Protein AF-W5JA58-F1 (afdb_monomer_lite)

Organism: Anopheles darlingi (NCBI:txid43151)

Structure (mmCIF, N/CA/C/O backbone):
data_AF-W5JA58-F1
#
_entry.id   AF-W5JA58-F1
#
loop_
_atom_site.group_PDB
_atom_site.id
_atom_site.type_symbol
_atom_site.label_atom_id
_atom_site.label_alt_id
_atom_site.label_comp_id
_atom_site.label_asym_id
_atom_site.label_entity_id
_atom_site.label_seq_id
_atom_site.pdbx_PDB_ins_code
_atom_site.Cartn_x
_atom_site.Cartn_y
_atom_site.Cartn_z
_atom_site.occupancy
_atom_site.B_iso_or_equiv
_atom_site.auth_seq_id
_atom_site.auth_comp_id
_atom_site.auth_asym_id
_atom_site.auth_atom_id
_atom_site.pdbx_PDB_model_num
ATOM 1 N N . MET A 1 1 ? -6.521 -8.389 21.524 1.00 48.28 1 MET A N 1
ATOM 2 C CA . MET A 1 1 ? -5.180 -8.674 20.979 1.00 48.28 1 MET A CA 1
ATOM 3 C C . MET A 1 1 ? -5.210 -8.192 19.548 1.00 48.28 1 MET A C 1
ATOM 5 O O . MET A 1 1 ? -6.167 -8.575 18.878 1.00 48.28 1 MET A O 1
ATOM 9 N N . PRO A 1 2 ? -4.261 -7.344 19.125 1.00 73.44 2 PRO A N 1
ATOM 10 C CA . PRO A 1 2 ? -4.174 -6.941 17.726 1.00 73.44 2 PRO A CA 1
ATOM 11 C C . PRO A 1 2 ? -4.001 -8.189 16.854 1.00 73.44 2 PRO A C 1
ATOM 13 O O . PRO A 1 2 ? -3.477 -9.208 17.315 1.00 73.44 2 PRO A O 1
ATOM 16 N N . TRP A 1 3 ? -4.496 -8.146 15.620 1.00 81.81 3 TRP A N 1
ATOM 17 C CA . TRP A 1 3 ? -4.288 -9.250 14.687 1.00 81.81 3 TRP A CA 1
ATOM 18 C C . TRP A 1 3 ? -2.810 -9.356 14.314 1.00 81.81 3 TRP A C 1
ATOM 20 O O . TRP A 1 3 ? -2.141 -8.352 14.089 1.00 81.81 3 TRP A O 1
ATOM 30 N N . GLU A 1 4 ? -2.315 -10.588 14.225 1.00 84.19 4 GLU A N 1
ATOM 31 C CA . GLU A 1 4 ? -0.951 -10.879 13.800 1.00 84.19 4 GLU A CA 1
ATOM 32 C C . GLU A 1 4 ? -0.975 -11.815 12.592 1.00 84.19 4 GLU A C 1
ATOM 34 O O . GLU A 1 4 ? -1.726 -12.800 12.556 1.00 84.19 4 GLU A O 1
ATOM 39 N N . ARG A 1 5 ? -0.115 -11.528 11.606 1.00 84.62 5 ARG A N 1
ATOM 40 C CA . ARG A 1 5 ? 0.115 -12.417 10.466 1.00 84.62 5 ARG A CA 1
ATOM 41 C C . ARG A 1 5 ? 0.633 -13.763 10.980 1.00 84.62 5 ARG A C 1
ATOM 43 O O . ARG A 1 5 ? 1.651 -13.790 11.671 1.00 84.62 5 ARG A O 1
ATOM 50 N N . PRO A 1 6 ? -0.001 -14.893 10.629 1.00 87.50 6 PRO A N 1
ATOM 51 C CA . PRO A 1 6 ? 0.432 -16.171 11.177 1.00 87.50 6 PRO A CA 1
ATOM 52 C C . PRO A 1 6 ? 1.836 -16.560 10.730 1.00 87.50 6 PRO A C 1
ATOM 54 O O . PRO A 1 6 ? 2.168 -16.495 9.549 1.00 87.50 6 PRO A O 1
ATOM 57 N N . ALA A 1 7 ? 2.6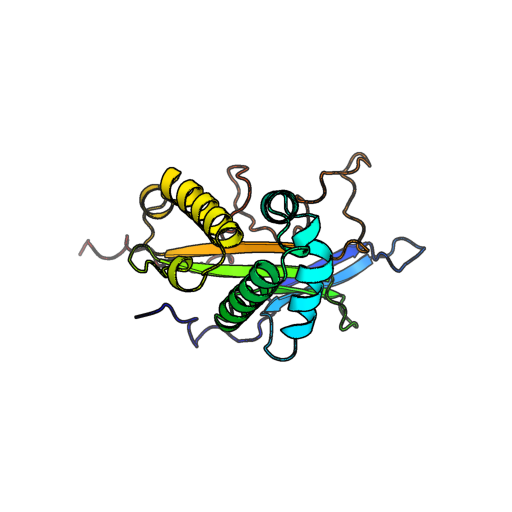41 -17.042 11.678 1.00 88.12 7 ALA A N 1
ATOM 58 C CA . ALA A 1 7 ? 4.023 -17.458 11.433 1.00 88.12 7 ALA A CA 1
ATOM 59 C C . ALA A 1 7 ? 4.155 -18.650 10.465 1.00 88.12 7 ALA A C 1
ATOM 61 O O . ALA A 1 7 ? 5.236 -18.910 9.946 1.00 88.12 7 ALA A O 1
ATOM 62 N N . SER A 1 8 ? 3.064 -19.379 10.210 1.00 88.62 8 SER A N 1
ATOM 63 C CA . SER A 1 8 ? 3.017 -20.451 9.210 1.00 88.62 8 SER A CA 1
ATOM 64 C C . SER A 1 8 ? 3.072 -19.944 7.768 1.00 88.62 8 SER A C 1
ATOM 66 O O . SER A 1 8 ? 3.287 -20.742 6.856 1.00 88.62 8 SER A O 1
ATOM 68 N N . VAL A 1 9 ? 2.871 -18.644 7.545 1.00 86.50 9 VAL A N 1
ATOM 69 C CA . VAL A 1 9 ? 2.954 -18.028 6.222 1.00 86.50 9 VAL A CA 1
ATOM 70 C C . VAL A 1 9 ? 4.383 -17.562 5.986 1.00 86.50 9 VAL A C 1
ATOM 72 O O . VAL A 1 9 ? 4.858 -16.716 6.747 1.00 86.50 9 VAL A O 1
ATOM 75 N N . PRO A 1 10 ? 5.063 -18.041 4.930 1.00 90.12 10 PRO A N 1
ATOM 76 C CA . PRO A 1 10 ? 6.375 -17.525 4.564 1.00 90.12 10 PRO A CA 1
ATOM 77 C C . PRO A 1 10 ? 6.340 -16.005 4.389 1.00 90.12 10 PRO A C 1
ATOM 79 O O . PRO A 1 10 ? 5.340 -15.460 3.922 1.00 90.12 10 PRO A O 1
ATOM 82 N N . TYR A 1 11 ? 7.417 -15.326 4.773 1.00 91.06 11 TYR A N 1
ATOM 83 C CA . TYR A 1 11 ? 7.582 -13.890 4.574 1.00 91.06 11 TYR A CA 1
ATOM 84 C C . TYR A 1 11 ? 9.062 -13.567 4.300 1.00 91.06 11 TYR A C 1
ATOM 86 O O . TYR A 1 11 ? 9.908 -13.943 5.117 1.00 91.06 11 TYR A O 1
ATOM 94 N N . PRO A 1 12 ? 9.385 -12.865 3.198 1.00 93.69 12 PRO A N 1
ATOM 95 C CA . PRO A 1 12 ? 8.469 -12.490 2.119 1.00 93.69 12 PRO A CA 1
ATOM 96 C C . PRO A 1 12 ? 8.025 -13.706 1.292 1.00 93.69 12 PRO A C 1
ATOM 98 O O . PRO A 1 12 ? 8.752 -14.692 1.171 1.00 93.69 12 PRO A O 1
ATOM 101 N N . ASN A 1 13 ? 6.831 -13.629 0.711 1.00 91.06 13 ASN A N 1
ATOM 102 C CA . ASN A 1 13 ? 6.304 -14.615 -0.223 1.00 91.06 13 ASN A CA 1
ATOM 103 C C . ASN A 1 13 ? 5.987 -13.972 -1.578 1.00 91.06 13 ASN A C 1
ATOM 105 O O . ASN A 1 13 ? 5.433 -12.874 -1.638 1.00 91.06 13 ASN A O 1
ATOM 109 N N . VAL A 1 14 ? 6.289 -14.690 -2.664 1.00 92.88 14 VAL A N 1
ATOM 110 C CA . VAL A 1 14 ? 5.801 -14.348 -4.004 1.00 92.88 14 VAL A CA 1
ATOM 111 C C . VAL A 1 14 ? 4.410 -14.951 -4.156 1.00 92.88 14 VAL A C 1
ATOM 113 O O . VAL A 1 14 ? 4.232 -16.168 -4.129 1.00 92.88 14 VAL A O 1
ATOM 116 N N . TRP A 1 15 ? 3.410 -14.089 -4.290 1.00 89.31 15 TRP A N 1
ATOM 117 C CA . TRP A 1 15 ? 2.008 -14.483 -4.378 1.00 89.31 15 TRP A CA 1
ATOM 118 C C . TRP A 1 15 ? 1.596 -14.826 -5.801 1.00 89.31 15 TRP A C 1
ATOM 120 O O . TRP A 1 15 ? 0.741 -15.688 -6.002 1.00 89.31 15 TRP A O 1
ATOM 130 N N . TRP A 1 16 ? 2.189 -14.151 -6.788 1.00 88.38 16 TRP A N 1
ATOM 131 C CA . TRP A 1 16 ? 1.844 -14.360 -8.186 1.00 88.38 16 TRP A CA 1
ATOM 132 C C . TRP A 1 16 ? 2.918 -13.832 -9.144 1.00 88.38 16 TRP A C 1
ATOM 134 O O . TRP A 1 16 ? 3.513 -12.792 -8.889 1.00 88.38 16 TRP A O 1
ATOM 144 N N . THR A 1 17 ? 3.102 -14.512 -10.275 1.00 88.12 17 THR A N 1
ATOM 145 C CA . THR A 1 17 ? 3.940 -14.096 -11.407 1.00 88.12 17 THR A CA 1
ATOM 146 C C . THR A 1 17 ? 3.115 -14.105 -12.696 1.00 88.12 17 THR A C 1
ATOM 148 O O . THR A 1 17 ? 2.281 -14.993 -12.897 1.00 88.12 17 THR A O 1
ATOM 151 N N . PHE A 1 18 ? 3.319 -13.121 -13.570 1.00 84.56 18 PHE A N 1
ATOM 152 C CA . PHE A 1 18 ? 2.590 -12.965 -14.831 1.00 84.56 18 PHE A CA 1
ATOM 153 C C . PHE A 1 18 ? 3.438 -12.241 -15.884 1.00 84.56 18 PHE A C 1
ATOM 155 O O . PHE A 1 18 ? 4.418 -11.584 -15.552 1.00 84.56 18 PHE A O 1
ATOM 162 N N . GLU A 1 19 ? 3.040 -12.330 -17.150 1.00 86.19 19 GLU A N 1
ATOM 163 C CA . GLU A 1 19 ? 3.672 -11.600 -18.254 1.00 86.19 19 GLU A CA 1
ATOM 164 C C . GLU A 1 19 ? 2.781 -10.435 -18.705 1.00 86.19 19 GLU A C 1
ATOM 166 O O . GLU A 1 19 ? 1.555 -10.574 -18.777 1.00 86.19 19 GLU A O 1
ATOM 171 N N . ALA A 1 20 ? 3.382 -9.284 -19.009 1.00 84.25 20 ALA A N 1
ATOM 172 C CA . ALA A 1 20 ? 2.685 -8.113 -19.547 1.00 84.25 20 ALA A CA 1
ATOM 173 C C . ALA A 1 20 ? 3.603 -7.290 -20.473 1.00 84.25 20 ALA A C 1
ATOM 175 O O . ALA A 1 20 ? 4.820 -7.469 -20.418 1.00 84.25 20 ALA A O 1
ATOM 176 N N . PRO A 1 21 ? 3.054 -6.413 -21.338 1.00 83.56 21 PRO A N 1
ATOM 177 C CA . PRO A 1 21 ? 3.861 -5.555 -22.204 1.00 83.56 21 PRO A CA 1
ATOM 178 C C . PRO A 1 21 ? 4.821 -4.673 -21.407 1.00 83.56 21 PRO A C 1
ATOM 180 O O . PRO A 1 21 ? 4.423 -4.043 -20.426 1.00 83.56 21 PRO A O 1
ATOM 183 N N . ASP A 1 22 ? 6.069 -4.614 -21.857 1.00 83.94 22 ASP A N 1
ATOM 184 C CA . ASP A 1 22 ? 7.106 -3.823 -21.213 1.00 83.94 22 ASP A CA 1
ATOM 185 C C . ASP A 1 22 ? 7.124 -2.381 -21.762 1.00 83.94 22 ASP A C 1
ATOM 187 O O . ASP A 1 22 ? 7.363 -2.208 -22.960 1.00 83.94 22 ASP A O 1
ATOM 191 N N . PRO A 1 23 ? 6.906 -1.337 -20.931 1.00 77.81 23 PRO A N 1
ATOM 192 C CA . PRO A 1 23 ? 7.022 0.064 -21.359 1.00 77.81 23 PRO A CA 1
ATOM 193 C C . PRO A 1 23 ? 8.361 0.417 -21.996 1.00 77.81 23 PRO A C 1
ATOM 195 O O . PRO A 1 23 ? 8.416 1.300 -22.850 1.00 77.81 23 PRO A O 1
ATOM 198 N N . ASP A 1 24 ? 9.434 -0.232 -21.546 1.00 80.69 24 ASP A N 1
ATOM 199 C CA . ASP A 1 24 ? 10.796 0.119 -21.943 1.00 80.69 24 ASP A CA 1
ATOM 200 C C . ASP A 1 24 ? 11.204 -0.555 -23.259 1.00 80.69 24 ASP A C 1
ATOM 202 O O . ASP A 1 24 ? 12.306 -0.332 -23.764 1.00 80.69 24 ASP A O 1
ATOM 206 N N . ARG A 1 25 ? 10.335 -1.405 -23.817 1.00 79.25 25 ARG A N 1
ATOM 207 C CA . ARG A 1 25 ? 10.594 -2.142 -25.049 1.00 79.25 25 ARG A CA 1
ATOM 208 C C . ARG A 1 25 ? 9.861 -1.523 -26.229 1.00 79.25 25 ARG A C 1
ATOM 210 O O . ARG A 1 25 ? 8.636 -1.550 -26.312 1.00 79.25 25 ARG A O 1
ATOM 217 N N . GLU A 1 26 ? 10.630 -1.058 -27.209 1.00 74.44 26 GLU A N 1
ATOM 218 C CA . GLU A 1 26 ? 10.090 -0.518 -28.465 1.00 74.44 26 GLU A CA 1
ATOM 219 C C . GLU A 1 26 ? 9.320 -1.568 -29.286 1.00 74.44 26 GLU A C 1
ATOM 221 O O . GLU A 1 26 ? 8.392 -1.231 -30.018 1.00 74.44 26 GLU A O 1
ATOM 226 N N . ASP A 1 27 ? 9.658 -2.853 -29.137 1.00 79.19 27 ASP A N 1
ATOM 227 C CA . ASP A 1 27 ? 9.021 -3.961 -29.856 1.00 79.19 27 ASP A CA 1
ATOM 228 C C . ASP A 1 27 ? 7.714 -4.457 -29.211 1.00 79.19 27 ASP A C 1
ATOM 230 O O . ASP A 1 27 ? 7.160 -5.464 -29.651 1.00 79.19 27 ASP A O 1
ATOM 234 N N . SER A 1 28 ? 7.202 -3.765 -28.181 1.00 70.06 28 SER A N 1
ATOM 235 C CA . SER A 1 28 ? 6.032 -4.196 -27.393 1.00 70.06 28 SER A CA 1
AT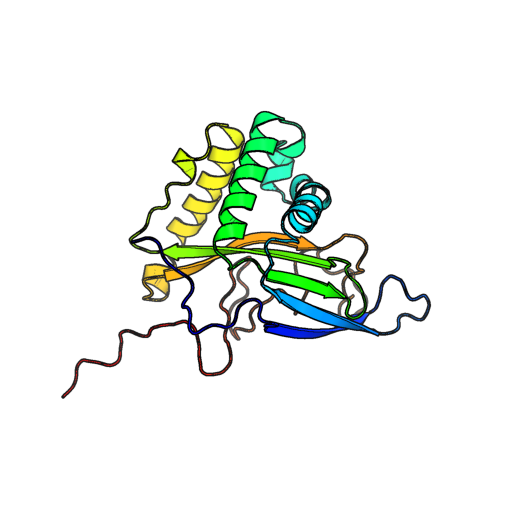OM 236 C C . SER A 1 28 ? 6.175 -5.610 -26.811 1.00 70.06 28 SER A C 1
ATOM 238 O O . SER A 1 28 ? 5.177 -6.292 -26.563 1.00 70.06 28 SER A O 1
ATOM 240 N N . GLY A 1 29 ? 7.412 -6.076 -26.615 1.00 81.81 29 GLY A N 1
ATOM 241 C CA . GLY A 1 29 ? 7.673 -7.390 -26.054 1.00 81.81 29 GLY A CA 1
ATOM 242 C C . GLY A 1 29 ? 7.178 -7.516 -24.614 1.00 81.81 29 GLY A C 1
ATOM 243 O O . GLY A 1 29 ? 7.043 -6.533 -23.883 1.00 81.81 29 GLY A O 1
ATOM 244 N N . LEU A 1 30 ? 6.903 -8.752 -24.201 1.00 86.3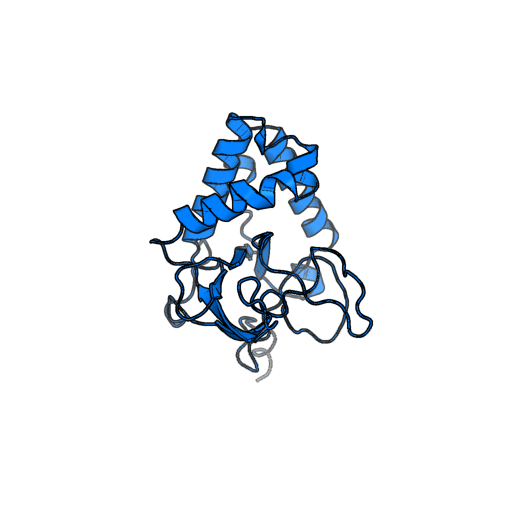8 30 LEU A N 1
ATOM 245 C CA . LEU A 1 30 ? 6.470 -9.040 -22.839 1.00 86.38 30 LEU A CA 1
ATOM 246 C C . LEU A 1 30 ? 7.667 -9.030 -21.878 1.00 86.38 30 LEU A C 1
ATOM 248 O O . LEU A 1 30 ? 8.775 -9.442 -22.241 1.00 86.38 30 LEU A O 1
ATOM 252 N N . ALA A 1 31 ? 7.419 -8.576 -20.655 1.00 88.56 31 ALA A N 1
ATOM 253 C CA . ALA A 1 31 ? 8.274 -8.768 -19.496 1.00 88.56 31 ALA A CA 1
ATOM 254 C C . ALA A 1 31 ? 7.514 -9.552 -18.423 1.00 88.56 31 ALA A C 1
ATOM 256 O O . ALA A 1 31 ? 6.283 -9.490 -18.330 1.00 88.56 31 ALA A O 1
ATOM 257 N N . THR A 1 32 ? 8.264 -10.280 -17.604 1.00 90.81 32 THR A N 1
ATOM 258 C CA . THR A 1 32 ? 7.719 -10.989 -16.451 1.00 90.81 32 THR A CA 1
ATOM 259 C C . THR A 1 32 ? 7.654 -10.048 -15.258 1.00 90.81 32 THR A C 1
ATOM 261 O O . THR A 1 32 ? 8.599 -9.316 -14.965 1.00 90.81 32 THR A O 1
ATOM 264 N N . TYR A 1 33 ? 6.538 -10.087 -14.547 1.00 89.38 33 TYR A N 1
ATOM 265 C CA . TYR A 1 33 ? 6.275 -9.314 -13.347 1.00 89.38 33 TYR A CA 1
ATOM 266 C C . TYR A 1 33 ? 5.864 -10.250 -12.220 1.00 89.38 33 TYR A C 1
ATOM 268 O O . TYR A 1 33 ? 5.218 -11.273 -12.452 1.00 89.38 33 TYR A O 1
ATOM 276 N N . ARG A 1 34 ? 6.198 -9.879 -10.986 1.00 91.81 34 ARG A N 1
ATOM 277 C CA . ARG A 1 34 ? 5.829 -10.641 -9.791 1.00 91.81 34 ARG A CA 1
ATOM 278 C C . ARG A 1 34 ? 5.233 -9.741 -8.723 1.00 91.81 34 ARG A C 1
ATOM 280 O O . ARG A 1 34 ? 5.686 -8.613 -8.541 1.00 91.81 34 ARG A O 1
ATOM 287 N N . VAL A 1 35 ? 4.241 -10.266 -8.019 1.00 92.06 35 VAL A N 1
ATOM 288 C CA . VAL A 1 35 ? 3.627 -9.660 -6.842 1.00 92.06 35 VAL A CA 1
ATOM 289 C C . VAL A 1 35 ? 4.123 -10.399 -5.614 1.00 92.06 35 VAL A C 1
ATOM 291 O O . VAL A 1 35 ? 3.948 -11.614 -5.506 1.00 92.06 35 VAL A O 1
ATOM 294 N N . GLU A 1 36 ? 4.733 -9.672 -4.692 1.00 92.94 36 GLU A N 1
ATOM 295 C CA . GLU A 1 36 ? 5.305 -10.224 -3.468 1.00 92.94 36 GLU A CA 1
ATOM 296 C C . GLU A 1 36 ? 4.997 -9.341 -2.260 1.00 92.94 36 GLU A C 1
ATOM 298 O O . GLU A 1 36 ? 4.523 -8.210 -2.396 1.00 92.94 36 GLU A O 1
ATOM 303 N N . ASP A 1 37 ? 5.228 -9.883 -1.070 1.00 94.81 37 ASP A N 1
ATOM 304 C CA . ASP A 1 37 ? 5.161 -9.107 0.164 1.00 94.81 37 ASP A CA 1
ATOM 305 C C . ASP A 1 37 ? 6.143 -7.926 0.136 1.00 94.81 37 ASP A C 1
ATOM 307 O O . ASP A 1 37 ? 7.299 -8.064 -0.269 1.00 94.81 37 ASP A O 1
ATOM 311 N N . LEU A 1 38 ? 5.701 -6.770 0.629 1.00 95.50 38 LEU A N 1
ATOM 312 C CA . LEU A 1 38 ? 6.584 -5.636 0.869 1.00 95.50 38 LEU A CA 1
ATOM 313 C C . LEU A 1 38 ? 7.555 -5.954 2.009 1.00 95.50 38 LEU A C 1
ATOM 315 O O . LEU A 1 38 ? 7.123 -6.165 3.135 1.00 95.50 38 LEU A O 1
ATOM 319 N N . THR A 1 39 ? 8.858 -5.909 1.740 1.00 95.44 39 THR A N 1
ATOM 320 C CA . THR A 1 39 ? 9.914 -6.048 2.749 1.00 95.44 39 THR A CA 1
ATOM 321 C C . THR A 1 39 ? 10.353 -4.701 3.331 1.00 95.44 39 THR A C 1
ATOM 323 O O . THR A 1 39 ? 10.229 -3.652 2.697 1.00 95.44 39 THR A O 1
ATOM 326 N N . GLU A 1 40 ? 10.892 -4.730 4.554 1.00 95.56 40 GLU A N 1
ATOM 327 C CA . GLU A 1 40 ? 11.273 -3.530 5.320 1.00 95.56 40 GLU A CA 1
ATOM 328 C C . GLU A 1 40 ? 12.334 -2.670 4.609 1.00 95.56 40 GLU A C 1
ATOM 330 O O . GLU A 1 40 ? 12.272 -1.443 4.661 1.00 95.56 40 GLU A O 1
ATOM 335 N N . ASP A 1 41 ? 13.256 -3.288 3.864 1.00 95.56 41 ASP A N 1
ATOM 336 C CA . ASP A 1 41 ? 14.284 -2.593 3.078 1.00 95.56 41 ASP A CA 1
ATOM 337 C C . ASP A 1 41 ? 13.717 -1.792 1.892 1.00 95.56 41 ASP A C 1
ATOM 339 O O . ASP A 1 41 ? 14.425 -0.976 1.304 1.00 95.56 41 ASP A O 1
ATOM 343 N N . ARG A 1 42 ? 12.440 -2.001 1.544 1.00 95.88 42 ARG A N 1
ATOM 344 C CA . ARG A 1 42 ? 11.760 -1.362 0.407 1.00 95.88 42 ARG A CA 1
ATOM 345 C C . ARG A 1 42 ? 10.662 -0.383 0.826 1.00 95.88 42 ARG A C 1
ATOM 347 O O . ARG A 1 42 ? 9.989 0.177 -0.040 1.00 95.88 42 ARG A O 1
ATOM 354 N N . PHE A 1 43 ? 10.485 -0.132 2.126 1.00 96.44 43 PHE A N 1
ATOM 355 C CA . PHE A 1 43 ? 9.459 0.791 2.630 1.00 96.44 43 PHE A CA 1
ATOM 356 C C . PHE A 1 43 ? 9.597 2.202 2.049 1.00 96.44 43 PHE A C 1
ATOM 358 O O . PHE A 1 43 ? 8.595 2.803 1.664 1.00 96.44 43 PHE A O 1
ATOM 365 N N . ASP A 1 44 ? 10.821 2.722 1.942 1.00 95.69 44 ASP A N 1
ATOM 366 C CA . ASP A 1 44 ? 11.057 4.063 1.397 1.00 95.69 44 ASP A CA 1
ATOM 367 C C . ASP A 1 44 ? 10.762 4.144 -0.108 1.00 95.69 44 ASP A C 1
ATOM 369 O O . ASP A 1 44 ? 10.235 5.154 -0.580 1.00 95.69 44 ASP A O 1
ATOM 373 N N . ASP A 1 45 ? 11.015 3.068 -0.855 1.00 94.50 45 ASP A N 1
ATOM 374 C CA . ASP A 1 45 ? 10.703 3.012 -2.284 1.00 94.50 45 ASP A CA 1
ATOM 375 C C . ASP A 1 45 ? 9.186 3.013 -2.524 1.00 94.50 45 ASP A C 1
ATOM 377 O O . ASP A 1 45 ? 8.690 3.736 -3.392 1.00 94.50 45 ASP A O 1
ATOM 381 N N . VAL A 1 46 ? 8.426 2.252 -1.725 1.00 95.06 46 VAL A N 1
ATOM 382 C CA . VAL A 1 46 ? 6.955 2.274 -1.782 1.00 95.06 46 VAL A CA 1
ATOM 383 C C . VAL A 1 46 ? 6.419 3.622 -1.321 1.00 95.06 46 VAL A C 1
ATOM 385 O O . VAL A 1 46 ? 5.533 4.178 -1.965 1.00 95.06 46 VAL A O 1
ATOM 388 N N . MET A 1 47 ? 6.982 4.194 -0.254 1.00 95.88 47 MET A N 1
ATOM 389 C CA . MET A 1 47 ? 6.607 5.526 0.214 1.00 95.88 47 MET A CA 1
ATOM 390 C C . MET A 1 47 ? 6.740 6.560 -0.905 1.00 95.88 47 MET A C 1
ATOM 392 O O . MET A 1 47 ? 5.815 7.335 -1.140 1.00 95.88 47 MET A O 1
ATOM 396 N N . LYS A 1 48 ? 7.864 6.537 -1.627 1.00 94.12 48 LYS A N 1
ATOM 397 C CA . LYS A 1 48 ? 8.102 7.403 -2.782 1.00 94.12 48 LYS A CA 1
ATOM 398 C C . LYS A 1 48 ? 7.070 7.172 -3.888 1.00 94.12 48 LYS A C 1
ATOM 400 O O . LYS A 1 48 ? 6.522 8.136 -4.411 1.00 94.12 48 LYS A O 1
ATOM 405 N N . LEU A 1 49 ? 6.752 5.918 -4.208 1.00 92.06 49 LEU A N 1
ATOM 406 C CA . LEU A 1 49 ? 5.747 5.584 -5.222 1.00 92.06 49 LEU A CA 1
ATOM 407 C C . LEU A 1 49 ? 4.364 6.179 -4.887 1.00 92.06 49 LEU A C 1
ATOM 409 O O . LEU A 1 49 ? 3.694 6.738 -5.759 1.00 92.06 49 LEU A O 1
ATOM 413 N N . TYR A 1 50 ? 3.936 6.098 -3.625 1.00 93.12 50 TYR A N 1
ATOM 414 C CA . TYR A 1 50 ? 2.673 6.695 -3.185 1.00 93.12 50 TYR A CA 1
ATOM 415 C C . TYR A 1 50 ? 2.721 8.222 -3.189 1.00 93.12 50 TYR A C 1
ATOM 417 O O . TYR A 1 50 ? 1.798 8.868 -3.686 1.00 93.12 50 TYR A O 1
ATOM 425 N N . THR A 1 51 ? 3.788 8.831 -2.675 1.00 92.88 51 THR A N 1
ATOM 426 C CA . THR A 1 51 ? 3.864 10.294 -2.644 1.00 92.88 51 THR A CA 1
ATOM 427 C C . THR A 1 51 ? 4.021 10.892 -4.040 1.00 92.88 51 THR A C 1
ATOM 429 O O . THR A 1 51 ? 3.535 11.993 -4.263 1.00 92.88 51 THR A O 1
ATOM 432 N N . GLU A 1 52 ? 4.624 10.197 -5.008 1.00 89.94 52 GLU A N 1
ATOM 433 C CA . GLU A 1 52 ? 4.776 10.676 -6.391 1.00 89.94 52 GLU A CA 1
ATOM 434 C C . GLU A 1 52 ? 3.545 10.441 -7.274 1.00 89.94 52 GLU A C 1
ATOM 436 O O . GLU A 1 52 ? 3.281 11.256 -8.160 1.00 89.94 52 GLU A O 1
ATOM 441 N N . HIS A 1 53 ? 2.785 9.364 -7.052 1.00 85.56 53 HIS A N 1
ATOM 442 C CA . HIS A 1 53 ? 1.688 8.989 -7.953 1.00 85.56 53 HIS A CA 1
ATOM 443 C C . HIS A 1 53 ? 0.312 8.912 -7.296 1.00 85.56 53 HIS A C 1
ATOM 445 O O . HIS A 1 53 ? -0.673 9.189 -7.966 1.00 85.56 53 HIS A O 1
ATOM 451 N N . PHE A 1 54 ? 0.211 8.565 -6.013 1.00 88.44 54 PHE A N 1
ATOM 452 C CA . PHE A 1 54 ? -1.085 8.331 -5.373 1.00 88.44 54 PHE A CA 1
ATOM 453 C C . PHE A 1 54 ? -1.762 9.628 -4.920 1.00 88.44 54 PHE A C 1
ATOM 455 O O . PHE A 1 54 ? -2.928 9.843 -5.231 1.00 88.44 54 PHE A O 1
ATOM 462 N N . LEU A 1 55 ? -1.040 10.515 -4.223 1.00 89.31 55 LEU A N 1
ATOM 463 C CA . LEU A 1 55 ? -1.646 11.702 -3.594 1.00 89.31 55 LEU A CA 1
ATOM 464 C C . LEU A 1 55 ? -2.298 12.682 -4.579 1.00 89.31 55 LEU A C 1
ATOM 466 O O . LEU A 1 55 ? -3.267 13.342 -4.211 1.00 89.31 55 LEU A O 1
ATOM 470 N N . ASP A 1 56 ? -1.770 12.781 -5.800 1.00 86.56 56 ASP A N 1
ATOM 471 C CA . ASP A 1 56 ? -2.308 13.678 -6.831 1.00 86.56 56 ASP A CA 1
ATOM 472 C C . ASP A 1 56 ? -3.408 13.027 -7.683 1.00 86.56 56 ASP A C 1
ATOM 474 O O . ASP A 1 56 ? -4.194 13.735 -8.311 1.00 86.56 56 ASP A O 1
ATOM 478 N N . ASP A 1 57 ? -3.477 11.693 -7.712 1.00 83.56 57 ASP A N 1
ATOM 479 C CA . ASP A 1 57 ? -4.392 10.953 -8.589 1.00 83.56 57 ASP A CA 1
ATOM 480 C C . ASP A 1 57 ? -5.617 10.398 -7.840 1.00 83.56 57 ASP A C 1
ATOM 482 O O . ASP A 1 57 ? -6.688 10.207 -8.437 1.00 83.56 57 ASP A O 1
ATOM 486 N N . GLU A 1 58 ? -5.476 10.108 -6.543 1.00 87.62 58 GLU A N 1
ATOM 487 C CA . GLU A 1 58 ? -6.572 9.639 -5.698 1.00 87.62 58 GLU A CA 1
ATOM 488 C C . GLU A 1 58 ? -7.539 10.810 -5.418 1.00 87.62 58 GLU A C 1
ATOM 490 O O . GLU A 1 58 ? -7.116 11.846 -4.899 1.00 87.62 58 GLU A O 1
ATOM 495 N N . PRO A 1 59 ? -8.833 10.696 -5.789 1.00 89.62 59 PRO A N 1
ATOM 496 C CA . PRO A 1 59 ? -9.776 11.810 -5.755 1.00 89.62 59 PRO A CA 1
ATOM 497 C C . PRO A 1 59 ? -9.908 12.501 -4.407 1.00 89.62 59 PRO A C 1
ATOM 499 O O . PRO A 1 59 ? -10.021 13.726 -4.378 1.00 89.62 59 PRO A O 1
ATOM 502 N N . LEU A 1 60 ? -9.931 11.750 -3.307 1.00 89.12 60 LEU A N 1
ATOM 503 C CA . LEU A 1 60 ? -10.158 12.332 -1.995 1.00 89.12 60 LEU A CA 1
ATOM 504 C C . LEU A 1 60 ? -8.898 13.058 -1.491 1.00 89.12 60 LEU A C 1
ATOM 506 O O . LEU A 1 60 ? -9.004 14.182 -0.990 1.00 89.12 60 LEU A O 1
ATOM 510 N N . CYS A 1 61 ? -7.709 12.484 -1.686 1.00 89.00 61 CYS A N 1
ATOM 511 C CA . CYS A 1 61 ? -6.416 13.098 -1.394 1.00 89.00 61 CYS A CA 1
ATOM 512 C C . CYS A 1 61 ? -6.194 14.367 -2.222 1.00 89.00 61 CYS A C 1
ATOM 514 O O . CYS A 1 61 ? -5.845 15.409 -1.656 1.00 89.00 61 CYS A O 1
ATOM 516 N N . ALA A 1 62 ? -6.446 14.297 -3.532 1.00 91.06 62 ALA A N 1
ATOM 517 C CA . ALA A 1 62 ? -6.284 15.417 -4.451 1.00 91.06 62 ALA A CA 1
ATOM 518 C C . ALA A 1 62 ? -7.268 16.550 -4.129 1.00 91.06 62 ALA A C 1
ATOM 520 O O . ALA A 1 62 ? -6.869 17.709 -4.020 1.00 91.06 62 ALA A O 1
ATOM 521 N N . HIS A 1 63 ? -8.545 16.222 -3.901 1.00 91.69 63 HIS A N 1
ATOM 522 C CA . HIS A 1 63 ? -9.563 17.205 -3.524 1.00 91.69 63 HIS A CA 1
ATOM 523 C C . HIS A 1 63 ? -9.262 17.877 -2.180 1.00 91.69 63 HIS A C 1
ATOM 525 O O . HIS A 1 63 ? -9.453 19.082 -2.030 1.00 91.69 63 HIS A O 1
ATOM 531 N N . SER A 1 64 ? -8.765 17.112 -1.208 1.00 88.56 64 SER A N 1
ATOM 532 C CA . SER A 1 64 ? -8.444 17.635 0.127 1.00 88.56 64 SER A CA 1
ATOM 533 C C . SER A 1 64 ? -7.116 18.398 0.179 1.00 88.56 64 SER A C 1
ATOM 535 O O . SER A 1 64 ? -6.794 19.008 1.202 1.00 88.56 64 SER A O 1
ATOM 537 N N . GLY A 1 65 ? -6.346 18.380 -0.912 1.00 91.69 65 GLY A N 1
ATOM 538 C CA . GLY A 1 65 ? -5.046 19.030 -1.004 1.00 91.69 65 GLY A CA 1
ATOM 539 C C . GLY A 1 65 ? -4.034 18.471 -0.002 1.00 91.69 65 GLY A C 1
ATOM 540 O O . GLY A 1 65 ? -3.312 19.243 0.630 1.00 91.69 65 GLY A O 1
ATOM 541 N N . ILE A 1 66 ? -4.023 17.144 0.202 1.00 92.44 66 ILE A N 1
ATOM 542 C CA . ILE A 1 66 ? -3.142 16.484 1.185 1.00 92.44 66 ILE A CA 1
ATOM 543 C C . ILE A 1 66 ? -1.669 16.706 0.843 1.00 92.44 66 ILE A C 1
ATOM 545 O O . ILE A 1 66 ? -0.866 16.948 1.734 1.00 92.44 66 ILE A O 1
ATOM 549 N N . ARG A 1 67 ? -1.304 16.677 -0.445 1.00 91.56 67 ARG A N 1
ATOM 550 C CA . ARG A 1 67 ? 0.086 16.873 -0.885 1.00 91.56 67 ARG A CA 1
ATOM 551 C C . ARG A 1 67 ? 0.622 18.270 -0.562 1.00 91.56 67 ARG A C 1
ATOM 553 O O . ARG A 1 67 ? 1.809 18.423 -0.294 1.00 91.56 67 ARG A O 1
ATOM 560 N N . GLN A 1 68 ? -0.231 19.289 -0.639 1.00 93.50 68 GLN A N 1
ATOM 561 C CA . GLN A 1 68 ? 0.148 20.692 -0.455 1.00 93.50 68 GLN A CA 1
ATOM 562 C C . GLN A 1 68 ? 0.149 21.109 1.022 1.00 93.50 68 GLN A C 1
ATOM 564 O O . GLN A 1 68 ? 0.660 22.174 1.362 1.00 93.50 68 GLN A O 1
ATOM 569 N N . ASP A 1 69 ? -0.423 20.284 1.896 1.00 93.75 69 ASP A N 1
ATOM 570 C CA . ASP A 1 69 ? -0.503 20.513 3.331 1.00 93.75 69 ASP A CA 1
ATOM 571 C C . ASP A 1 69 ? 0.587 19.709 4.043 1.00 93.75 69 ASP A C 1
ATOM 573 O O . ASP A 1 69 ? 0.520 18.486 4.118 1.00 93.75 69 ASP A O 1
ATOM 577 N N . ALA A 1 70 ? 1.612 20.395 4.552 1.00 93.38 70 ALA A N 1
ATOM 578 C CA . ALA A 1 70 ? 2.780 19.739 5.136 1.00 93.38 70 ALA A CA 1
ATOM 579 C C . ALA A 1 70 ? 2.433 18.842 6.339 1.00 93.38 70 ALA A C 1
ATOM 581 O O . ALA A 1 70 ? 3.052 17.794 6.513 1.00 93.38 70 ALA A O 1
ATOM 582 N N . GLU A 1 71 ? 1.445 19.225 7.151 1.00 92.88 71 GLU A N 1
ATOM 583 C CA . GLU A 1 71 ? 1.027 18.427 8.306 1.00 92.88 71 GLU A CA 1
ATOM 584 C C . GLU A 1 71 ? 0.257 17.186 7.845 1.00 92.88 71 GLU A C 1
ATOM 586 O O . GLU A 1 71 ? 0.610 16.067 8.220 1.00 92.88 71 GLU A O 1
ATOM 591 N N . ALA A 1 72 ? -0.738 17.360 6.968 1.00 91.50 72 ALA A N 1
ATOM 592 C CA . ALA A 1 72 ? -1.513 16.237 6.438 1.00 91.50 72 ALA A CA 1
ATOM 593 C C . ALA A 1 72 ? -0.633 15.250 5.649 1.00 91.50 72 ALA A C 1
ATOM 595 O O . ALA A 1 72 ? -0.835 14.035 5.722 1.00 91.50 72 ALA A O 1
ATOM 596 N N . TYR A 1 73 ? 0.356 15.760 4.914 1.00 93.19 73 TYR A N 1
ATOM 597 C CA . TYR A 1 73 ? 1.333 14.964 4.180 1.00 93.19 73 TYR A CA 1
ATOM 598 C C . TYR A 1 73 ? 2.167 14.082 5.120 1.00 93.19 73 TYR A C 1
ATOM 600 O O . TYR A 1 73 ? 2.252 12.870 4.910 1.00 93.19 73 TYR A O 1
ATOM 608 N N . GLU A 1 74 ? 2.738 14.647 6.186 1.00 92.94 74 GLU A N 1
ATOM 609 C CA . GLU A 1 74 ? 3.550 13.881 7.140 1.00 92.94 74 GLU A CA 1
ATOM 610 C C . GLU A 1 74 ? 2.722 12.885 7.965 1.00 92.94 74 GLU A C 1
ATOM 612 O O . GLU A 1 74 ? 3.169 11.754 8.195 1.00 92.94 74 GLU A O 1
ATOM 617 N N . GLU A 1 75 ? 1.493 13.237 8.352 1.00 91.44 75 GLU A N 1
ATOM 618 C CA . GLU A 1 75 ? 0.585 12.289 9.011 1.00 91.44 75 GLU A CA 1
ATOM 619 C C . GLU A 1 75 ? 0.197 11.133 8.077 1.00 91.44 75 GLU A C 1
ATOM 621 O O . GLU A 1 75 ? 0.229 9.975 8.495 1.00 91.44 75 GLU A O 1
ATOM 626 N N . THR A 1 76 ? -0.062 11.408 6.793 1.00 91.69 76 THR A N 1
ATOM 627 C CA . THR A 1 76 ? -0.355 10.366 5.790 1.00 91.69 76 THR A CA 1
ATOM 628 C C . THR A 1 76 ? 0.826 9.407 5.624 1.00 91.69 76 THR A C 1
ATOM 630 O O . THR A 1 76 ? 0.653 8.188 5.619 1.00 91.69 76 THR A O 1
ATOM 633 N N . ARG A 1 77 ? 2.055 9.935 5.559 1.00 93.12 77 ARG A N 1
ATOM 634 C CA . ARG A 1 77 ? 3.274 9.110 5.500 1.00 93.12 77 ARG A CA 1
ATOM 635 C C . ARG A 1 77 ? 3.456 8.264 6.758 1.00 93.12 77 ARG A C 1
ATOM 637 O O . ARG A 1 77 ? 3.898 7.120 6.665 1.00 93.12 77 ARG A O 1
ATOM 644 N N . THR A 1 78 ? 3.130 8.811 7.925 1.00 90.88 78 THR A N 1
ATOM 645 C CA . THR A 1 78 ? 3.194 8.087 9.204 1.00 90.88 78 THR A CA 1
ATOM 646 C C . THR A 1 78 ? 2.178 6.948 9.238 1.00 90.88 78 THR A C 1
ATOM 648 O O . THR A 1 78 ? 2.531 5.825 9.599 1.00 90.88 78 THR A O 1
ATOM 651 N N . PHE A 1 79 ? 0.954 7.208 8.780 1.00 89.12 79 PHE A N 1
ATOM 652 C CA . PHE A 1 79 ? -0.097 6.204 8.638 1.00 89.12 79 PHE A CA 1
ATOM 653 C C . PHE A 1 79 ? 0.321 5.061 7.699 1.00 89.12 79 PHE A C 1
ATOM 655 O O . PHE A 1 79 ? 0.255 3.894 8.081 1.00 89.12 79 PHE A O 1
ATOM 662 N N . TRP A 1 80 ? 0.844 5.369 6.510 1.00 92.50 80 TRP A N 1
ATOM 663 C CA . TRP A 1 80 ? 1.318 4.335 5.584 1.00 92.50 80 TRP A CA 1
ATOM 664 C C . TRP A 1 80 ? 2.502 3.537 6.134 1.00 92.50 80 TRP A C 1
ATOM 666 O O . TRP A 1 80 ? 2.523 2.318 5.989 1.00 92.50 80 TRP A O 1
ATOM 676 N N . LYS A 1 81 ? 3.454 4.182 6.827 1.00 91.62 81 LYS A N 1
ATOM 677 C CA . LYS A 1 81 ? 4.545 3.465 7.512 1.00 91.62 81 LYS A CA 1
ATOM 678 C C . LYS A 1 81 ? 4.014 2.470 8.531 1.00 91.62 81 LYS A C 1
ATOM 680 O O . LYS A 1 81 ? 4.524 1.357 8.588 1.00 91.62 81 LYS A O 1
ATOM 685 N N . HIS A 1 82 ? 3.003 2.853 9.307 1.00 88.88 82 HIS A N 1
ATOM 686 C CA . HIS A 1 82 ? 2.363 1.938 10.243 1.00 88.88 82 HIS A CA 1
ATOM 687 C C . HIS A 1 82 ? 1.751 0.737 9.507 1.00 88.88 82 HIS A C 1
ATOM 689 O O . HIS A 1 82 ? 2.089 -0.399 9.831 1.00 88.88 82 HIS A O 1
ATOM 695 N N . ALA A 1 83 ? 0.978 0.973 8.443 1.00 89.19 83 ALA A N 1
ATOM 696 C CA . ALA A 1 83 ? 0.379 -0.100 7.646 1.00 89.19 83 ALA A CA 1
ATOM 697 C C . ALA A 1 83 ? 1.424 -1.044 7.011 1.00 89.19 83 ALA A C 1
ATOM 699 O O . ALA A 1 83 ? 1.209 -2.253 6.921 1.00 89.19 83 ALA A O 1
ATOM 700 N N . PHE A 1 84 ? 2.597 -0.539 6.613 1.00 93.00 84 PHE A N 1
ATOM 701 C CA . PHE A 1 84 ? 3.678 -1.391 6.105 1.00 93.00 84 PHE A CA 1
ATOM 702 C C . PHE A 1 84 ? 4.189 -2.387 7.160 1.00 93.00 84 PHE A C 1
ATOM 704 O O . PHE A 1 84 ? 4.531 -3.522 6.819 1.00 93.00 84 PHE A O 1
ATOM 711 N N . THR A 1 85 ? 4.202 -2.004 8.443 1.00 91.38 85 THR A N 1
ATOM 712 C CA . THR A 1 85 ? 4.671 -2.881 9.533 1.00 91.38 85 THR A CA 1
ATOM 713 C C . THR A 1 85 ? 3.751 -4.069 9.811 1.00 91.38 85 THR A C 1
ATOM 715 O O . THR A 1 85 ? 4.202 -5.052 10.394 1.00 91.38 85 THR A O 1
ATOM 718 N N . GLU A 1 86 ? 2.506 -4.044 9.326 1.00 88.88 86 GLU A N 1
ATOM 719 C CA . GLU A 1 86 ? 1.563 -5.165 9.454 1.00 88.88 86 GLU A CA 1
ATOM 720 C C . GLU A 1 86 ? 1.916 -6.359 8.553 1.00 88.88 86 GLU A C 1
ATOM 722 O O . GLU A 1 86 ? 1.308 -7.426 8.664 1.00 88.88 86 GLU A O 1
ATOM 727 N N . ARG A 1 87 ? 2.910 -6.210 7.661 1.00 92.88 87 ARG A N 1
ATOM 728 C CA . ARG A 1 87 ? 3.374 -7.265 6.742 1.00 92.88 87 ARG A CA 1
ATOM 729 C C . ARG A 1 87 ? 2.242 -7.835 5.882 1.00 92.88 87 ARG A C 1
ATOM 731 O O . ARG A 1 87 ? 2.213 -9.031 5.607 1.00 92.88 87 ARG A O 1
ATOM 738 N N . LEU A 1 88 ? 1.300 -6.987 5.475 1.00 91.25 88 LEU A N 1
ATOM 739 C CA . LEU A 1 88 ? 0.193 -7.333 4.576 1.00 91.25 88 LEU A CA 1
ATOM 740 C C . LEU A 1 88 ? 0.300 -6.652 3.211 1.00 91.25 88 LEU A C 1
ATOM 742 O O . LEU A 1 88 ? -0.229 -7.164 2.230 1.00 91.25 88 LEU A O 1
ATOM 746 N N . THR A 1 89 ? 0.973 -5.503 3.150 1.00 93.06 89 THR A N 1
ATOM 747 C CA . THR A 1 89 ? 1.160 -4.732 1.918 1.00 93.06 89 THR A CA 1
ATOM 748 C C . THR A 1 89 ? 1.884 -5.570 0.867 1.00 93.06 89 THR A C 1
ATOM 750 O O . THR A 1 89 ? 2.894 -6.213 1.161 1.00 93.06 89 THR A O 1
ATOM 753 N N . VAL A 1 90 ? 1.383 -5.527 -0.367 1.00 95.00 90 VAL A N 1
ATOM 754 C CA . VAL A 1 90 ? 1.979 -6.229 -1.510 1.00 95.00 90 VAL A CA 1
ATOM 755 C C . VAL A 1 90 ? 2.491 -5.242 -2.545 1.00 95.00 90 VAL A C 1
ATOM 757 O O . VAL A 1 90 ? 1.932 -4.161 -2.747 1.00 95.00 90 VAL A O 1
ATOM 760 N N . VAL A 1 91 ? 3.557 -5.637 -3.223 1.00 95.00 91 VAL A N 1
ATOM 761 C CA . VAL A 1 91 ? 4.254 -4.846 -4.235 1.00 95.00 91 VAL A CA 1
ATOM 762 C C . VAL A 1 91 ? 4.429 -5.646 -5.509 1.00 95.00 91 VAL A C 1
ATOM 764 O O . VAL A 1 91 ? 4.555 -6.865 -5.476 1.00 95.00 91 VAL A O 1
ATOM 767 N N . CYS A 1 92 ? 4.441 -4.949 -6.639 1.00 93.75 92 CYS A N 1
ATOM 768 C CA . CYS A 1 92 ? 4.684 -5.523 -7.950 1.00 93.75 92 CYS A CA 1
ATOM 769 C C . CYS A 1 92 ? 6.047 -5.067 -8.470 1.00 93.75 92 CYS A C 1
ATOM 771 O O . CYS A 1 92 ? 6.307 -3.865 -8.563 1.00 93.75 92 CYS A O 1
ATOM 773 N N . TYR A 1 93 ? 6.878 -6.024 -8.873 1.00 92.00 93 TYR A N 1
ATOM 774 C CA . TYR A 1 93 ? 8.179 -5.789 -9.491 1.00 92.00 93 TYR A CA 1
ATOM 775 C C . TYR A 1 93 ? 8.214 -6.318 -10.915 1.00 92.00 93 TYR A C 1
ATOM 777 O O . TYR A 1 93 ? 7.589 -7.334 -11.220 1.00 92.00 93 TYR A O 1
ATOM 785 N N . LYS A 1 94 ? 9.027 -5.681 -11.754 1.00 91.06 94 LYS A N 1
ATOM 786 C CA . LYS A 1 94 ? 9.522 -6.272 -13.002 1.00 91.06 94 LYS A CA 1
ATOM 787 C C . LYS A 1 94 ? 10.648 -7.258 -12.673 1.00 91.06 94 LYS A C 1
ATOM 789 O O . LYS A 1 94 ? 11.570 -6.925 -11.924 1.00 91.06 94 LYS A O 1
ATOM 794 N N . GLU A 1 95 ? 10.576 -8.492 -13.164 1.00 89.62 95 GLU A N 1
ATOM 795 C CA . GLU A 1 95 ? 11.644 -9.476 -12.957 1.00 89.62 95 GLU A CA 1
ATOM 796 C C . GLU A 1 95 ? 12.952 -9.039 -13.622 1.00 89.62 95 GLU A C 1
ATOM 798 O O . GLU A 1 95 ? 12.964 -8.338 -14.630 1.00 89.62 95 GLU A O 1
ATOM 803 N N . GLY A 1 96 ? 14.078 -9.404 -13.003 1.00 87.50 96 GLY A N 1
ATOM 804 C CA . GLY A 1 96 ? 15.401 -8.926 -13.417 1.00 87.50 96 GLY A CA 1
ATOM 805 C C . GLY A 1 96 ? 15.683 -7.454 -13.081 1.00 87.50 96 GLY A C 1
ATOM 806 O O . GLY A 1 96 ? 16.790 -6.985 -13.330 1.00 87.50 96 GLY A O 1
ATOM 807 N N . SER A 1 97 ? 14.729 -6.737 -12.474 1.00 86.69 97 SER A N 1
ATOM 808 C CA . SER A 1 97 ? 14.860 -5.338 -12.060 1.00 86.69 97 SER A CA 1
ATOM 809 C C . SER A 1 97 ? 14.489 -5.141 -10.584 1.00 86.69 97 SER A C 1
ATOM 811 O O . SER A 1 97 ? 13.785 -5.947 -9.973 1.00 86.69 97 SER A O 1
ATOM 813 N N . LYS A 1 98 ? 14.973 -4.040 -9.997 1.00 84.31 98 LYS A N 1
ATOM 814 C CA . LYS A 1 98 ? 14.527 -3.542 -8.680 1.00 84.31 98 LYS A CA 1
ATOM 815 C C . LYS A 1 98 ? 13.354 -2.563 -8.783 1.00 84.31 98 LYS A C 1
ATOM 817 O O . LYS A 1 98 ? 12.891 -2.054 -7.762 1.00 84.31 98 LYS A O 1
ATOM 822 N N . GLU A 1 99 ? 12.899 -2.282 -9.998 1.00 87.50 99 GLU A N 1
ATOM 823 C CA . GLU A 1 99 ? 11.836 -1.326 -10.278 1.00 87.50 99 GLU A CA 1
ATOM 824 C C . GLU A 1 99 ? 10.496 -1.760 -9.677 1.00 87.50 99 GLU A C 1
ATOM 826 O O . GLU A 1 99 ? 9.978 -2.837 -9.985 1.00 87.50 99 GLU A O 1
ATOM 831 N N . LEU A 1 100 ? 9.930 -0.880 -8.845 1.00 90.19 100 LEU A N 1
ATOM 832 C CA . LEU A 1 100 ? 8.554 -0.978 -8.375 1.00 90.19 100 LEU A CA 1
ATOM 833 C C . LEU A 1 100 ? 7.598 -0.477 -9.452 1.00 90.19 100 LEU A C 1
ATOM 835 O O . LEU A 1 100 ? 7.625 0.687 -9.854 1.00 90.19 100 LEU A O 1
ATOM 839 N N . VAL A 1 101 ? 6.712 -1.372 -9.861 1.00 90.62 101 VAL A N 1
ATOM 840 C CA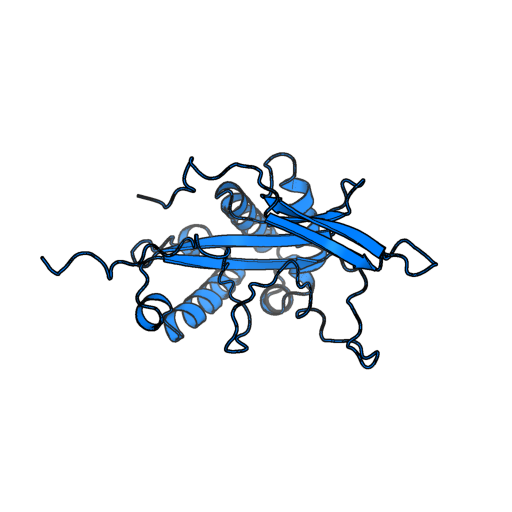 . VAL A 1 101 ? 5.675 -1.112 -10.858 1.00 90.62 101 VAL A CA 1
ATOM 841 C C . VAL A 1 101 ? 4.382 -0.673 -10.189 1.00 90.62 101 VAL A C 1
ATOM 843 O O . VAL A 1 101 ? 3.653 0.153 -10.726 1.00 90.62 101 VAL A O 1
ATOM 846 N N . GLY A 1 102 ? 4.094 -1.194 -9.002 1.00 91.62 102 GLY A N 1
ATOM 847 C CA . GLY A 1 102 ? 2.879 -0.877 -8.270 1.00 91.62 102 GLY A CA 1
ATOM 848 C C . GLY A 1 102 ? 2.932 -1.396 -6.846 1.00 91.62 102 GLY A C 1
ATOM 849 O O . GLY A 1 102 ? 3.783 -2.216 -6.502 1.00 91.62 102 GLY A O 1
ATOM 850 N N . ALA A 1 103 ? 2.014 -0.918 -6.023 1.00 93.44 103 ALA A N 1
ATOM 851 C CA . ALA A 1 103 ? 1.881 -1.329 -4.638 1.00 93.44 103 ALA A CA 1
ATOM 852 C C . ALA A 1 103 ? 0.425 -1.207 -4.189 1.00 93.44 103 ALA A C 1
ATOM 854 O O . ALA A 1 103 ? -0.321 -0.363 -4.694 1.00 93.44 103 ALA A O 1
ATOM 855 N N . ASN A 1 104 ? 0.032 -2.058 -3.246 1.00 94.44 104 ASN A N 1
ATOM 856 C CA . ASN A 1 104 ? -1.271 -2.010 -2.606 1.00 94.44 104 ASN A CA 1
ATOM 857 C C . ASN A 1 104 ? -1.103 -2.121 -1.091 1.00 94.44 104 ASN A C 1
ATOM 859 O O . ASN A 1 104 ? -0.654 -3.158 -0.595 1.00 94.44 104 ASN A O 1
ATOM 863 N N . ILE A 1 105 ? -1.465 -1.057 -0.376 1.00 92.38 105 ILE A N 1
ATOM 864 C CA . ILE A 1 105 ? -1.423 -1.010 1.084 1.00 92.38 105 ILE A CA 1
ATOM 865 C C . ILE A 1 105 ? -2.633 -1.755 1.601 1.00 92.38 105 ILE A C 1
ATOM 867 O O . ILE A 1 105 ? -3.768 -1.358 1.338 1.00 92.38 105 ILE A O 1
ATOM 871 N N . LEU A 1 106 ? -2.368 -2.825 2.336 1.00 89.19 106 LEU A N 1
ATOM 872 C CA . LEU A 1 106 ? -3.372 -3.732 2.862 1.00 89.19 106 LEU A CA 1
ATOM 873 C C . LEU A 1 106 ? -3.306 -3.750 4.384 1.00 89.19 106 LEU A C 1
ATOM 875 O O . LEU A 1 106 ? -2.218 -3.645 4.950 1.00 89.19 106 LEU A O 1
ATOM 879 N N . ALA A 1 107 ? -4.463 -3.926 5.011 1.00 86.00 107 ALA A N 1
ATOM 880 C CA . ALA A 1 107 ? -4.602 -4.043 6.456 1.00 86.00 107 ALA A CA 1
ATOM 881 C C . ALA A 1 107 ? -5.688 -5.059 6.814 1.00 86.00 107 ALA A C 1
ATOM 883 O O . ALA A 1 107 ? -6.567 -5.371 6.000 1.00 86.00 107 ALA A O 1
ATOM 884 N N . MET A 1 108 ? -5.632 -5.587 8.034 1.00 86.81 108 MET A N 1
ATOM 885 C CA . MET A 1 108 ? -6.677 -6.472 8.542 1.00 86.81 108 MET A CA 1
ATOM 886 C C . MET A 1 108 ? -7.752 -5.661 9.261 1.00 86.81 108 MET A C 1
ATOM 888 O O . MET A 1 108 ? -7.494 -5.028 10.279 1.00 86.81 108 MET A O 1
ATOM 892 N N . SER A 1 109 ? -8.981 -5.740 8.764 1.00 85.31 109 SER A N 1
ATOM 893 C CA . SER A 1 109 ? -10.155 -5.182 9.425 1.00 85.31 109 SER A CA 1
ATOM 894 C C . SER A 1 109 ? -10.766 -6.226 10.361 1.00 85.31 109 SER A C 1
ATOM 896 O O . SER A 1 109 ? -10.961 -7.372 9.953 1.00 85.31 109 SER A O 1
ATOM 898 N N . LEU A 1 110 ? -11.086 -5.858 11.606 1.00 85.75 110 LEU A N 1
ATOM 899 C CA . LEU A 1 110 ? -11.588 -6.767 12.647 1.00 85.75 110 LEU A CA 1
ATOM 900 C C . LEU A 1 110 ? -12.890 -6.229 13.250 1.00 85.75 110 LEU A C 1
ATOM 902 O O . LEU A 1 110 ? -12.925 -5.099 13.724 1.00 85.75 110 LEU A O 1
ATOM 906 N N . ALA A 1 111 ? -13.927 -7.064 13.346 1.00 83.31 111 ALA A N 1
ATOM 907 C CA . ALA A 1 111 ? -15.240 -6.644 13.852 1.00 83.31 111 ALA A CA 1
ATOM 908 C C . ALA A 1 111 ? -15.188 -6.073 15.283 1.00 83.31 111 ALA A C 1
ATOM 910 O O . ALA A 1 111 ? -15.969 -5.198 15.651 1.00 83.31 111 ALA A O 1
ATOM 911 N N . ASN A 1 112 ? -14.247 -6.577 16.088 1.00 75.00 112 ASN A N 1
ATOM 912 C CA . ASN A 1 112 ? -14.100 -6.240 17.504 1.00 75.00 112 ASN A CA 1
ATOM 913 C C . ASN A 1 112 ? -12.909 -5.318 17.798 1.00 75.00 112 ASN A C 1
ATOM 915 O O . ASN A 1 112 ? -12.695 -4.980 18.962 1.00 75.00 112 ASN A O 1
ATOM 919 N N . ASP A 1 113 ? -12.125 -4.942 16.784 1.00 67.38 113 ASP A N 1
ATOM 920 C CA . ASP A 1 113 ? -10.983 -4.045 16.948 1.00 67.38 113 ASP A CA 1
ATOM 921 C C . ASP A 1 113 ? -11.248 -2.778 16.150 1.00 67.38 113 ASP A C 1
ATOM 923 O O . ASP A 1 113 ? -11.047 -2.704 14.939 1.00 67.38 113 ASP A O 1
ATOM 927 N N . LYS A 1 114 ? -11.736 -1.758 16.851 1.00 57.44 114 LYS A N 1
ATOM 928 C CA . LYS A 1 114 ? -11.735 -0.406 16.312 1.00 57.44 114 LYS A CA 1
ATOM 929 C C . LYS A 1 114 ? -10.329 0.127 16.519 1.00 57.44 114 LYS A C 1
ATOM 931 O O . LYS A 1 114 ? -10.089 0.849 17.491 1.00 57.44 114 LYS A O 1
ATOM 936 N N . VAL A 1 115 ? -9.394 -0.264 15.649 1.00 57.94 115 VAL A N 1
ATOM 937 C CA . VAL A 1 115 ? -8.153 0.499 15.505 1.00 57.94 115 VAL A CA 1
ATOM 938 C C . VAL A 1 115 ? -8.598 1.898 15.123 1.00 57.94 115 VAL A C 1
ATOM 940 O O . VAL A 1 115 ? -9.048 2.161 14.013 1.00 57.94 115 VAL A O 1
ATOM 943 N N . ASP A 1 116 ? -8.595 2.769 16.119 1.00 62.59 116 ASP A N 1
ATOM 944 C CA . ASP A 1 116 ? -9.131 4.108 16.004 1.00 62.59 116 ASP A CA 1
ATOM 945 C C . ASP A 1 116 ? -8.053 4.955 15.331 1.00 62.59 116 ASP A C 1
ATOM 947 O O . ASP A 1 116 ? -7.294 5.674 15.985 1.00 62.59 116 ASP A O 1
ATOM 951 N N . PHE A 1 117 ? -7.923 4.803 14.011 1.00 63.59 117 PHE A N 1
ATOM 952 C CA . PHE A 1 117 ? -6.990 5.587 13.204 1.00 63.59 117 PHE A CA 1
ATOM 953 C C . PHE A 1 117 ? -7.254 7.090 13.367 1.00 63.59 117 PHE A C 1
ATOM 955 O O . PHE A 1 117 ? -6.327 7.894 13.274 1.00 63.59 117 PHE A O 1
ATOM 962 N N . MET A 1 118 ? -8.480 7.471 13.744 1.00 62.84 118 MET A N 1
ATOM 963 C CA . MET A 1 118 ? -8.838 8.842 14.109 1.00 62.84 118 MET A CA 1
ATOM 964 C C . MET A 1 118 ? -8.127 9.347 15.376 1.00 62.84 118 MET A C 1
ATOM 966 O O . MET A 1 118 ? -8.035 10.559 15.562 1.00 62.84 118 MET A O 1
ATOM 970 N N . LYS A 1 119 ? -7.579 8.468 16.230 1.00 67.88 119 LYS A N 1
ATOM 971 C CA . LYS A 1 119 ? -6.679 8.850 17.338 1.00 67.88 119 LYS A CA 1
ATOM 972 C C . LYS A 1 119 ? -5.231 9.060 16.899 1.00 67.88 119 LYS A C 1
ATOM 974 O O . LYS A 1 119 ? -4.494 9.756 17.595 1.00 67.88 119 LYS A O 1
ATOM 979 N N . LEU A 1 120 ? -4.816 8.455 15.786 1.00 66.31 120 LEU A N 1
ATOM 980 C CA . LEU A 1 120 ? -3.458 8.584 15.242 1.00 66.31 120 LEU A CA 1
ATOM 981 C C . LEU A 1 120 ? -3.292 9.832 14.367 1.00 66.31 120 LEU A C 1
ATOM 983 O O . LEU A 1 120 ? -2.167 10.268 14.137 1.00 66.31 120 LEU A O 1
ATOM 987 N N . VAL A 1 121 ? -4.402 10.415 13.917 1.00 75.12 121 VAL A N 1
ATOM 988 C CA . VAL A 1 121 ? -4.435 11.545 12.987 1.00 75.12 121 VAL A CA 1
ATOM 989 C C . VAL A 1 121 ? -4.996 12.782 13.678 1.00 75.12 121 VAL A C 1
ATOM 991 O O . VAL A 1 121 ? -6.114 12.763 14.196 1.00 75.12 121 VAL A O 1
ATOM 994 N N . LYS A 1 122 ? -4.242 13.883 13.669 1.00 83.69 122 LYS A N 1
ATOM 995 C CA . LYS A 1 122 ? -4.680 15.157 14.257 1.00 83.69 122 LYS A CA 1
ATOM 996 C C . LYS A 1 122 ? -5.213 16.106 13.195 1.00 83.69 122 LYS A C 1
ATOM 998 O O . LYS A 1 122 ? -6.144 16.860 13.485 1.00 83.69 122 LYS A O 1
ATOM 1003 N N . ASN A 1 123 ? -4.676 16.044 11.978 1.00 89.12 123 ASN A N 1
ATOM 1004 C CA . ASN A 1 123 ? -5.050 16.936 10.896 1.00 89.12 123 ASN A CA 1
ATOM 1005 C C . ASN A 1 123 ? -6.494 16.683 10.433 1.00 89.12 123 ASN A C 1
ATOM 1007 O O . ASN A 1 123 ? -6.908 15.558 10.138 1.00 89.12 123 ASN A O 1
ATOM 1011 N N . GLU A 1 124 ? -7.283 17.753 10.340 1.00 88.75 124 GLU A N 1
ATOM 1012 C CA . GLU A 1 124 ? -8.714 17.667 10.040 1.00 88.75 124 GLU A CA 1
ATOM 1013 C C . GLU A 1 124 ? -8.997 17.087 8.645 1.00 88.75 124 GLU A C 1
ATOM 1015 O O . GLU A 1 124 ? -9.984 16.371 8.464 1.00 88.75 124 GLU A O 1
ATOM 1020 N N . LYS A 1 125 ? -8.136 17.357 7.654 1.00 88.50 125 LYS A N 1
ATOM 1021 C CA . LYS A 1 125 ? -8.321 16.847 6.288 1.00 88.50 125 LYS A CA 1
ATOM 1022 C C . LYS A 1 125 ? -8.173 15.334 6.261 1.00 88.50 125 LYS A C 1
ATOM 1024 O O . LYS A 1 125 ? -9.057 14.650 5.755 1.00 88.50 125 LYS A O 1
ATOM 1029 N N . LEU A 1 126 ? -7.102 14.811 6.858 1.00 85.81 126 LEU A N 1
ATOM 1030 C CA . LEU A 1 126 ? -6.873 13.369 6.911 1.00 85.81 126 LEU A CA 1
ATOM 1031 C C . LEU A 1 126 ? -7.930 12.663 7.779 1.00 85.81 126 LEU A C 1
ATOM 1033 O O . LEU A 1 126 ? -8.418 11.602 7.397 1.00 85.81 126 LEU A O 1
ATOM 1037 N N . ARG A 1 127 ? -8.398 13.293 8.866 1.00 87.12 127 ARG A N 1
ATOM 1038 C CA . ARG A 1 127 ? -9.545 12.791 9.648 1.00 87.12 127 ARG A CA 1
ATOM 1039 C C . ARG A 1 127 ? -10.828 12.687 8.827 1.00 87.12 127 ARG A C 1
ATOM 1041 O O . ARG A 1 127 ? -11.550 11.705 8.956 1.00 87.12 127 ARG A O 1
ATOM 1048 N N . LYS A 1 128 ? -11.128 13.674 7.978 1.00 88.75 128 LYS A N 1
ATOM 1049 C CA . LYS A 1 128 ? -12.294 13.609 7.078 1.00 88.75 128 LYS A CA 1
ATOM 1050 C C . LYS A 1 128 ? -12.161 12.466 6.076 1.00 88.75 128 LYS A C 1
ATOM 1052 O O . LYS A 1 128 ? -13.140 11.765 5.848 1.00 88.75 128 LYS A O 1
ATOM 1057 N N . LEU A 1 129 ? -10.968 12.254 5.518 1.00 87.25 129 LEU A N 1
ATOM 1058 C CA . LEU A 1 129 ? -10.701 11.144 4.597 1.00 87.25 129 LEU A CA 1
ATOM 1059 C C . LEU A 1 129 ? -10.945 9.784 5.247 1.00 87.25 129 LEU A C 1
ATOM 1061 O O . LEU A 1 129 ? -11.670 8.958 4.696 1.00 87.25 129 LEU A O 1
ATOM 1065 N N . ILE A 1 130 ? -10.377 9.576 6.435 1.00 84.19 130 ILE A N 1
ATOM 1066 C CA . ILE A 1 130 ? -10.560 8.341 7.200 1.00 84.19 130 ILE A CA 1
ATOM 1067 C C . ILE A 1 130 ? -12.038 8.159 7.553 1.00 84.19 130 ILE A C 1
ATOM 1069 O O . ILE A 1 130 ? -12.594 7.102 7.273 1.00 84.19 130 ILE A O 1
ATOM 1073 N N . GLY A 1 131 ? -12.707 9.207 8.043 1.00 85.50 131 GLY A N 1
ATOM 1074 C CA . GLY A 1 131 ? -14.127 9.150 8.390 1.00 85.50 131 GLY A CA 1
ATOM 1075 C C . GLY A 1 131 ? -15.049 8.838 7.203 1.00 85.50 131 GLY A C 1
ATOM 1076 O O . GLY A 1 131 ? -16.038 8.131 7.372 1.00 85.50 131 GLY A O 1
ATOM 1077 N N . ILE A 1 132 ? -14.729 9.310 5.991 1.00 87.62 132 ILE A N 1
ATOM 1078 C CA . ILE A 1 132 ? -15.471 8.940 4.772 1.00 87.62 132 ILE A CA 1
ATOM 1079 C C . ILE A 1 132 ? -15.308 7.440 4.481 1.00 87.62 132 ILE A C 1
ATOM 1081 O O . ILE A 1 132 ? -16.300 6.767 4.203 1.00 87.62 132 ILE A O 1
ATOM 1085 N N . ASN A 1 133 ? -14.087 6.905 4.575 1.00 82.88 133 ASN A N 1
ATOM 1086 C CA . ASN A 1 133 ? -13.828 5.476 4.366 1.00 82.88 133 ASN A CA 1
ATOM 1087 C C . ASN A 1 133 ? -14.496 4.593 5.430 1.00 82.88 133 ASN A C 1
ATOM 1089 O O . ASN A 1 133 ? -15.088 3.566 5.088 1.00 82.88 133 ASN A O 1
ATOM 1093 N N . GLU A 1 134 ? -14.453 5.005 6.699 1.00 82.06 134 GLU A N 1
ATOM 1094 C CA . GLU A 1 134 ? -15.150 4.329 7.799 1.00 82.06 134 GLU A CA 1
ATOM 1095 C C . GLU A 1 134 ? -16.662 4.317 7.559 1.00 82.06 134 GLU A C 1
ATOM 1097 O O . GLU A 1 134 ? -17.272 3.250 7.566 1.00 82.06 134 GLU A O 1
ATOM 1102 N N . TYR A 1 135 ? -17.255 5.468 7.229 1.00 86.38 135 TYR A N 1
ATOM 1103 C CA . TYR A 1 135 ? -18.687 5.574 6.942 1.00 86.38 135 TYR A CA 1
ATOM 1104 C C . TYR A 1 135 ? -19.124 4.664 5.786 1.00 86.38 135 TYR A C 1
ATOM 1106 O O . TYR A 1 135 ? -20.136 3.970 5.890 1.00 86.38 135 TYR A O 1
ATOM 1114 N N . MET A 1 136 ? -18.363 4.635 4.685 1.00 85.50 136 MET A N 1
ATOM 1115 C CA . MET A 1 136 ? -18.663 3.750 3.552 1.00 85.50 136 MET A CA 1
ATOM 1116 C C . MET A 1 136 ? -18.580 2.268 3.944 1.00 85.50 136 MET A C 1
ATOM 1118 O O . MET A 1 136 ? -19.415 1.476 3.509 1.00 85.50 136 MET A O 1
ATOM 1122 N N . SER A 1 137 ? -17.610 1.903 4.786 1.00 83.12 137 SER A N 1
ATOM 1123 C CA . SER A 1 137 ? -17.430 0.526 5.265 1.00 83.12 137 SER A CA 1
ATOM 1124 C C . SER A 1 137 ? -18.564 0.096 6.202 1.00 83.12 137 SER A C 1
ATOM 1126 O O . SER A 1 137 ? -19.113 -0.999 6.059 1.00 83.12 137 SER A O 1
ATOM 1128 N N . GLU A 1 138 ? -18.965 0.973 7.126 1.00 85.00 138 GLU A N 1
ATOM 1129 C CA . GLU A 1 138 ? -20.079 0.741 8.052 1.00 85.00 138 GLU A CA 1
ATOM 1130 C C . GLU A 1 138 ? -21.427 0.656 7.325 1.00 85.00 138 GLU A C 1
ATOM 1132 O O . GLU A 1 138 ? -22.267 -0.163 7.692 1.00 85.00 138 GLU A O 1
ATOM 1137 N N . ALA A 1 139 ? -21.629 1.445 6.264 1.00 88.19 139 ALA A N 1
ATOM 1138 C CA . ALA A 1 139 ? -22.873 1.443 5.494 1.00 88.19 139 ALA A CA 1
ATOM 1139 C C . ALA A 1 139 ? -23.153 0.102 4.790 1.00 88.19 139 ALA A C 1
ATOM 1141 O O . ALA A 1 139 ? -24.315 -0.258 4.603 1.00 88.19 139 ALA A O 1
ATOM 1142 N N . VAL A 1 140 ? -22.107 -0.632 4.392 1.00 87.12 140 VAL A N 1
ATOM 1143 C CA . VAL A 1 140 ? -22.237 -1.976 3.799 1.00 87.12 140 VAL A CA 1
ATOM 1144 C C . VAL A 1 140 ? -22.239 -3.064 4.876 1.00 87.12 140 VAL A C 1
ATOM 1146 O O . VAL A 1 140 ? -22.926 -4.069 4.714 1.00 87.12 140 VAL A O 1
ATOM 1149 N N . ASN A 1 141 ? -21.479 -2.861 5.958 1.00 86.69 141 ASN A N 1
ATOM 1150 C CA . ASN A 1 141 ? -21.271 -3.814 7.050 1.00 86.69 141 ASN A CA 1
ATOM 1151 C C . ASN A 1 141 ? -20.873 -5.215 6.548 1.00 86.69 141 ASN A C 1
ATOM 1153 O O . ASN A 1 141 ? -21.628 -6.188 6.619 1.00 86.69 141 ASN A O 1
ATOM 1157 N N . LEU A 1 1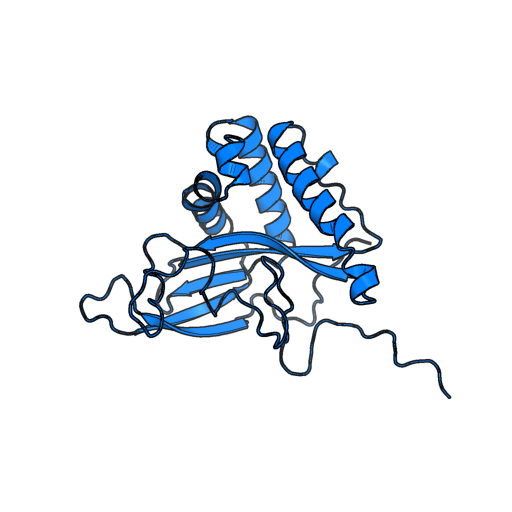42 ? -19.644 -5.317 6.030 1.00 87.31 142 LEU A N 1
ATOM 1158 C CA . LEU A 1 142 ? -19.105 -6.554 5.450 1.00 87.31 142 LEU A CA 1
ATOM 1159 C C . LEU A 1 142 ? -19.089 -7.734 6.436 1.00 87.31 142 LEU A C 1
ATOM 1161 O O . LEU A 1 142 ? -19.200 -8.883 6.006 1.00 87.31 142 LEU A O 1
ATOM 1165 N N . TYR A 1 143 ? -18.988 -7.466 7.740 1.00 88.31 143 TYR A N 1
ATOM 1166 C CA . TYR A 1 143 ? -19.023 -8.504 8.771 1.00 88.31 143 TYR A CA 1
ATOM 1167 C C . TYR A 1 143 ? -20.372 -9.217 8.806 1.00 88.31 143 TYR A C 1
ATOM 1169 O O . TYR A 1 143 ? -20.416 -10.445 8.759 1.00 88.31 143 TYR A O 1
ATOM 1177 N N . GLU A 1 144 ? -21.470 -8.460 8.844 1.00 91.44 144 GLU A N 1
ATOM 1178 C CA . GLU A 1 144 ? -22.822 -9.026 8.824 1.00 91.44 144 GLU A CA 1
ATOM 1179 C C . GLU A 1 144 ? -23.154 -9.624 7.460 1.00 91.44 144 GLU A C 1
ATOM 1181 O O . GLU A 1 144 ? -23.694 -10.728 7.390 1.00 91.44 144 GLU A O 1
ATOM 1186 N N . LEU A 1 145 ? -22.781 -8.931 6.380 1.00 91.81 145 LEU A N 1
ATOM 1187 C CA . LEU A 1 145 ? -23.087 -9.362 5.019 1.00 91.81 145 LEU A CA 1
ATOM 1188 C C . LEU A 1 145 ? -22.479 -10.732 4.685 1.00 91.81 145 LEU A C 1
ATOM 1190 O O . LEU A 1 145 ? -23.125 -11.541 4.018 1.00 91.81 145 LEU A O 1
ATOM 1194 N N . TYR A 1 146 ? -21.251 -10.994 5.141 1.00 90.31 146 TYR A N 1
ATOM 1195 C CA . TYR A 1 146 ? -20.531 -12.238 4.852 1.00 90.31 146 TYR A CA 1
ATOM 1196 C C . TYR A 1 146 ? -20.401 -13.186 6.052 1.00 90.31 146 TYR A C 1
ATOM 1198 O O . TYR A 1 146 ? -19.857 -14.278 5.899 1.00 90.31 146 TYR A O 1
ATOM 1206 N N . GLY A 1 147 ? -20.899 -12.807 7.233 1.00 91.69 147 GLY A N 1
ATOM 1207 C CA . GLY A 1 147 ? -20.809 -13.617 8.452 1.00 91.69 147 GLY A CA 1
ATOM 1208 C C . GLY A 1 147 ? -19.372 -13.845 8.936 1.00 91.69 147 GLY A C 1
ATOM 1209 O O . GLY A 1 147 ? -19.060 -14.922 9.445 1.00 91.69 147 GLY A O 1
ATOM 1210 N N . VAL A 1 148 ? -18.488 -12.862 8.748 1.00 87.56 148 VAL A N 1
ATOM 1211 C CA . VAL A 1 148 ? -17.059 -12.943 9.100 1.00 87.56 148 VAL A CA 1
ATOM 1212 C C . VAL A 1 148 ? -16.715 -12.012 10.259 1.00 87.56 148 VAL A C 1
ATOM 1214 O O . VAL A 1 148 ? -17.326 -10.962 10.424 1.00 87.56 148 VAL A O 1
ATOM 1217 N N . ASP A 1 149 ? -15.704 -12.369 11.053 1.00 88.31 149 ASP A N 1
ATOM 1218 C CA . ASP A 1 149 ? -15.189 -11.528 12.145 1.00 88.31 149 ASP A CA 1
ATOM 1219 C C . ASP A 1 149 ? -13.980 -10.671 11.734 1.00 88.31 149 ASP A C 1
ATOM 1221 O O . ASP A 1 149 ? -13.545 -9.797 12.489 1.00 88.31 149 ASP A O 1
ATOM 1225 N N . LYS A 1 150 ? -13.453 -10.904 10.529 1.00 87.88 150 LYS A N 1
ATOM 1226 C CA . LYS A 1 150 ? -12.326 -10.181 9.945 1.00 87.88 150 LYS A CA 1
ATOM 1227 C C . LYS A 1 150 ? -12.331 -10.245 8.424 1.00 87.88 150 LYS A C 1
ATOM 1229 O O . LYS A 1 150 ? -12.801 -11.227 7.849 1.00 87.88 150 LYS A O 1
ATOM 1234 N N . TYR A 1 151 ? -11.755 -9.238 7.782 1.00 86.31 151 TYR A N 1
ATOM 1235 C CA . TYR A 1 151 ? -11.522 -9.229 6.340 1.00 86.31 151 TYR A CA 1
ATOM 1236 C C . TYR A 1 151 ? -10.302 -8.376 5.985 1.00 86.31 151 TYR A C 1
ATOM 1238 O O . TYR A 1 151 ? -9.902 -7.484 6.730 1.00 86.31 151 TYR A O 1
ATOM 1246 N N . LEU A 1 152 ? -9.703 -8.662 4.832 1.00 87.19 152 LEU A N 1
ATOM 1247 C CA . LEU A 1 152 ? -8.594 -7.882 4.298 1.00 87.19 152 LEU A CA 1
ATOM 1248 C C . LEU A 1 152 ? -9.144 -6.621 3.622 1.00 87.19 152 LEU A C 1
ATOM 1250 O O . LEU A 1 152 ? -9.988 -6.726 2.736 1.00 87.19 152 LEU A O 1
ATOM 1254 N N . THR A 1 153 ? -8.661 -5.450 4.023 1.00 86.56 153 THR A N 1
ATOM 1255 C CA . THR A 1 153 ? -9.023 -4.159 3.421 1.00 86.56 153 THR A CA 1
ATOM 1256 C C . THR A 1 153 ? -7.806 -3.497 2.777 1.00 86.56 153 THR A C 1
ATOM 1258 O O . THR A 1 153 ? -6.673 -3.949 2.968 1.00 86.56 153 THR A O 1
ATOM 1261 N N . ALA A 1 154 ? -8.034 -2.442 1.994 1.00 87.50 154 ALA A N 1
ATOM 1262 C CA . ALA A 1 154 ? -6.997 -1.702 1.290 1.00 87.50 154 ALA A CA 1
ATOM 1263 C C . ALA A 1 154 ? -7.076 -0.196 1.582 1.00 87.50 154 ALA A C 1
ATOM 1265 O O . ALA A 1 154 ? -8.140 0.408 1.482 1.00 87.50 154 ALA A O 1
ATOM 1266 N N . TYR A 1 155 ? -5.928 0.427 1.862 1.00 85.81 155 TYR A N 1
ATOM 1267 C CA . TYR A 1 155 ? -5.814 1.875 2.098 1.00 85.81 155 TYR A CA 1
ATOM 1268 C C . TYR A 1 155 ? -5.268 2.662 0.910 1.00 85.81 155 TYR A C 1
ATOM 1270 O O . TYR A 1 155 ? -5.144 3.885 0.964 1.00 85.81 155 TYR A O 1
ATOM 1278 N N . GLY A 1 156 ? -4.948 1.977 -0.181 1.00 88.69 156 GLY A N 1
ATOM 1279 C CA . GLY A 1 156 ? -4.592 2.629 -1.425 1.00 88.69 156 GLY A CA 1
ATOM 1280 C C . GLY A 1 156 ? -3.892 1.677 -2.365 1.00 88.69 156 GLY A C 1
ATOM 1281 O O . GLY A 1 156 ? -3.080 0.865 -1.936 1.00 88.69 156 GLY A O 1
ATOM 1282 N N . LEU A 1 157 ? -4.174 1.829 -3.651 1.00 90.38 157 LEU A N 1
ATOM 1283 C CA . LEU A 1 157 ? -3.551 1.101 -4.745 1.00 90.38 157 LEU A CA 1
ATOM 1284 C C . LEU A 1 157 ? -2.900 2.123 -5.673 1.00 90.38 157 LEU A C 1
ATOM 1286 O O . LEU A 1 157 ? -3.582 3.024 -6.162 1.00 90.38 157 LEU A O 1
ATOM 1290 N N . THR A 1 158 ? -1.606 1.975 -5.932 1.00 88.56 158 THR A N 1
ATOM 1291 C CA . THR A 1 158 ? -0.875 2.851 -6.851 1.00 88.56 158 THR A CA 1
ATOM 1292 C C . THR A 1 158 ? -0.074 2.038 -7.857 1.00 88.56 158 THR A C 1
ATOM 1294 O O . THR A 1 158 ? 0.399 0.938 -7.565 1.00 88.56 158 THR A O 1
ATOM 1297 N N . VAL A 1 159 ? 0.075 2.589 -9.055 1.00 86.69 159 VAL A N 1
ATOM 1298 C CA . VAL A 1 159 ? 0.861 2.017 -10.148 1.00 86.69 159 VAL A CA 1
ATOM 1299 C C . VAL A 1 159 ? 1.688 3.140 -10.748 1.00 86.69 159 VAL A C 1
ATOM 1301 O O . VAL A 1 159 ? 1.216 4.267 -10.903 1.00 86.69 159 VAL A O 1
ATOM 1304 N N . ASN A 1 160 ? 2.933 2.831 -11.081 1.00 84.44 160 ASN A N 1
ATOM 1305 C CA . ASN A 1 160 ? 3.823 3.749 -11.760 1.00 84.44 160 ASN A CA 1
ATOM 1306 C C . ASN A 1 160 ? 3.221 4.143 -13.117 1.00 84.44 160 ASN A C 1
ATOM 1308 O O . ASN A 1 160 ? 2.940 3.292 -13.962 1.00 84.44 160 ASN A O 1
ATOM 1312 N N . LYS A 1 161 ? 3.064 5.453 -13.337 1.00 78.38 161 LYS A N 1
ATOM 1313 C CA . LYS A 1 161 ? 2.455 6.032 -14.548 1.00 78.38 161 LYS A CA 1
ATOM 1314 C C . LYS A 1 161 ? 3.157 5.628 -15.846 1.00 78.38 161 LYS A C 1
ATOM 1316 O O . LYS A 1 161 ? 2.554 5.737 -16.910 1.00 78.38 161 LYS A O 1
ATOM 1321 N N . ARG A 1 162 ? 4.423 5.202 -15.773 1.00 74.50 162 ARG A N 1
ATOM 1322 C CA . ARG A 1 162 ? 5.198 4.772 -16.942 1.00 74.50 162 ARG A CA 1
ATOM 1323 C C . ARG A 1 162 ? 4.737 3.446 -17.515 1.00 74.50 162 ARG A C 1
ATOM 1325 O O . ARG A 1 162 ? 4.960 3.234 -18.696 1.00 74.50 162 ARG A O 1
ATOM 1332 N N . VAL A 1 163 ? 4.109 2.577 -16.724 1.00 64.81 163 VAL A N 1
ATOM 1333 C CA . VAL A 1 163 ? 3.657 1.271 -17.209 1.00 64.81 163 VAL A CA 1
ATOM 1334 C C . VAL A 1 163 ? 2.348 1.460 -17.989 1.00 64.81 163 VAL A C 1
ATOM 1336 O O . VAL A 1 163 ? 1.329 1.802 -17.382 1.00 64.81 163 VAL A O 1
ATOM 1339 N N . PRO A 1 164 ? 2.342 1.304 -19.331 1.00 53.12 164 PRO A N 1
ATOM 1340 C CA . PRO A 1 164 ? 1.154 1.493 -20.141 1.00 53.12 164 PRO A CA 1
ATOM 1341 C C . PRO A 1 164 ? 0.138 0.410 -19.795 1.00 53.12 164 PRO A C 1
ATOM 1343 O O . PRO A 1 164 ? 0.404 -0.787 -19.883 1.00 53.12 164 PRO A O 1
ATOM 1346 N N . TRP A 1 165 ? -1.052 0.844 -19.398 1.00 51.81 165 TRP A N 1
ATOM 1347 C CA . TRP A 1 165 ? -2.158 -0.058 -19.115 1.00 51.81 165 TRP A CA 1
ATOM 1348 C C . TRP A 1 165 ? -2.594 -0.781 -20.388 1.00 51.81 165 TRP A C 1
ATOM 1350 O O . TRP A 1 165 ? -2.643 -0.189 -21.471 1.00 51.81 165 TRP A O 1
ATOM 1360 N N . SER A 1 166 ? -2.949 -2.061 -20.251 1.00 44.59 166 SER A N 1
ATOM 1361 C CA . SER A 1 166 ? -3.506 -2.839 -21.351 1.00 44.59 166 SER A CA 1
ATOM 1362 C C . SER A 1 166 ? -4.708 -2.103 -21.949 1.00 44.59 166 SER A C 1
ATOM 1364 O O . SER A 1 166 ? -5.664 -1.776 -21.238 1.00 44.59 166 SER A O 1
ATOM 1366 N N . ARG A 1 167 ? -4.670 -1.874 -23.265 1.00 39.12 167 ARG A N 1
ATOM 1367 C CA . ARG A 1 167 ? -5.872 -1.560 -24.041 1.00 39.12 167 ARG A CA 1
ATOM 1368 C C . ARG A 1 167 ? -6.842 -2.732 -23.911 1.00 39.12 167 ARG A C 1
ATOM 1370 O O . ARG A 1 167 ? -6.414 -3.878 -23.765 1.00 39.12 167 ARG A O 1
ATOM 1377 N N . ASP A 1 168 ? -8.141 -2.459 -23.943 1.00 44.41 168 ASP A N 1
ATOM 1378 C CA . ASP A 1 168 ? -9.108 -3.551 -24.039 1.00 44.41 168 ASP A CA 1
ATOM 1379 C C . ASP A 1 168 ? -8.922 -4.347 -25.340 1.00 44.41 168 ASP A C 1
ATOM 1381 O O . ASP A 1 168 ? -8.153 -3.963 -26.224 1.00 44.41 168 ASP A O 1
ATOM 1385 N N . SER A 1 169 ? -9.658 -5.450 -25.494 1.00 35.34 169 SER A N 1
ATOM 1386 C CA . SER A 1 169 ? -9.668 -6.248 -26.730 1.00 35.34 169 SER A CA 1
ATOM 1387 C C . SER A 1 169 ? -10.060 -5.454 -27.989 1.00 35.34 169 SER A C 1
ATOM 1389 O O . SER A 1 169 ? -9.982 -5.993 -29.089 1.00 35.34 169 SER A O 1
ATOM 1391 N N . TYR A 1 170 ? -10.490 -4.196 -27.839 1.00 38.59 170 TYR A N 1
ATOM 1392 C CA . TYR A 1 170 ? -10.881 -3.272 -28.899 1.00 38.59 170 TYR A CA 1
ATOM 1393 C C . TYR A 1 170 ? -9.917 -2.084 -29.053 1.00 38.59 170 TYR A C 1
ATOM 1395 O O . TYR A 1 170 ? -10.193 -1.171 -29.828 1.00 38.59 170 TYR A O 1
ATOM 1403 N N . GLY A 1 171 ? -8.777 -2.073 -28.356 1.00 37.81 171 GLY A N 1
ATOM 1404 C CA . GLY A 1 171 ? -7.780 -1.014 -28.488 1.00 37.81 171 GLY A CA 1
ATOM 1405 C C . GLY A 1 171 ? -8.123 0.290 -27.755 1.00 37.81 171 GLY A C 1
ATOM 1406 O O . GLY A 1 171 ? -7.377 1.264 -27.911 1.00 37.81 171 GLY A O 1
ATOM 1407 N N . ASN A 1 172 ? -9.194 0.333 -26.956 1.00 39.00 172 ASN A N 1
ATOM 1408 C CA . ASN A 1 172 ? -9.610 1.538 -26.244 1.00 39.00 172 ASN A CA 1
ATOM 1409 C C . ASN A 1 172 ? -8.803 1.744 -24.951 1.00 39.00 172 ASN A C 1
ATOM 1411 O O . ASN A 1 172 ? -8.505 0.771 -24.246 1.00 39.00 172 ASN A O 1
ATOM 1415 N N . PRO A 1 173 ? -8.492 3.005 -24.588 1.00 38.91 173 PRO A N 1
ATOM 1416 C CA . PRO A 1 173 ? -7.978 3.327 -23.265 1.00 38.91 173 PRO A CA 1
ATOM 1417 C C . PRO A 1 173 ? -9.049 2.982 -22.224 1.00 38.91 173 PRO A C 1
ATOM 1419 O O . PRO A 1 173 ? -10.103 3.616 -22.168 1.00 38.91 173 PRO A O 1
ATOM 1422 N N . GLN A 1 174 ? -8.805 1.959 -21.408 1.00 43.59 174 GLN A N 1
ATOM 1423 C CA . GLN A 1 174 ? -9.649 1.680 -20.248 1.00 43.59 174 GLN A CA 1
ATOM 1424 C C . GLN A 1 174 ? -9.291 2.621 -19.098 1.00 43.59 174 GLN A C 1
ATOM 1426 O O . GLN A 1 174 ? -8.178 3.141 -19.029 1.00 43.59 174 GLN A O 1
ATOM 1431 N N . SER A 1 175 ? -10.248 2.868 -18.197 1.00 37.28 175 SER A N 1
ATOM 1432 C CA . SER A 1 175 ? -10.038 3.808 -17.097 1.00 37.28 175 SER A CA 1
ATOM 1433 C C . SER A 1 175 ? -8.803 3.412 -16.260 1.00 37.28 175 SER A C 1
ATOM 1435 O O . SER A 1 175 ? -8.622 2.216 -15.996 1.00 37.28 175 SER A O 1
ATOM 1437 N N . PRO A 1 176 ? -7.991 4.383 -15.787 1.00 40.62 176 PRO A N 1
ATOM 1438 C CA . PRO A 1 176 ? -6.671 4.164 -15.164 1.00 40.62 176 PRO A CA 1
ATOM 1439 C C . PRO A 1 176 ? -6.618 3.231 -13.943 1.00 40.62 176 PRO A C 1
ATOM 1441 O O . PRO A 1 176 ? -5.554 3.003 -13.389 1.00 40.62 176 PRO A O 1
ATOM 1444 N N . ARG A 1 177 ? -7.764 2.752 -13.451 1.00 45.81 177 ARG A N 1
ATOM 1445 C CA . ARG A 1 177 ? -7.908 2.150 -12.118 1.00 45.81 177 ARG A CA 1
ATOM 1446 C C . ARG A 1 177 ? -8.280 0.676 -12.144 1.00 45.81 177 ARG A C 1
ATOM 1448 O O . ARG A 1 177 ? -8.499 0.089 -11.090 1.00 45.81 177 ARG A O 1
ATOM 1455 N N . THR A 1 178 ? -8.456 0.084 -13.326 1.00 38.69 178 THR A N 1
ATOM 1456 C CA . THR A 1 178 ? -9.256 -1.141 -13.423 1.00 38.69 178 THR A CA 1
ATOM 1457 C C . THR A 1 178 ? -8.587 -2.358 -14.032 1.00 38.69 178 THR A C 1
ATOM 1459 O O . THR A 1 178 ? -9.281 -3.352 -14.096 1.00 38.69 178 THR A O 1
ATOM 1462 N N . ASN A 1 179 ? -7.310 -2.406 -14.423 1.00 38.75 179 ASN A N 1
ATOM 1463 C CA . ASN A 1 179 ? -6.770 -3.670 -14.963 1.00 38.75 179 ASN A CA 1
ATOM 1464 C C . ASN A 1 179 ? -5.258 -3.863 -14.770 1.00 38.75 179 ASN A C 1
ATOM 1466 O O . ASN A 1 179 ? -4.511 -3.994 -15.730 1.00 38.75 179 ASN A O 1
ATOM 1470 N N . LEU A 1 180 ? -4.814 -3.965 -13.515 1.00 43.38 180 LEU A N 1
ATOM 1471 C CA . LEU A 1 180 ? -3.674 -4.811 -13.188 1.00 43.38 180 LEU A CA 1
ATOM 1472 C C . LEU A 1 180 ? -4.349 -6.086 -12.693 1.00 43.38 180 LEU A C 1
ATOM 1474 O O . LEU A 1 180 ? -4.854 -6.089 -11.567 1.00 43.38 180 LEU A O 1
ATOM 1478 N N . PRO A 1 181 ? -4.460 -7.141 -13.523 1.00 43.38 181 PRO A N 1
ATOM 1479 C CA . PRO A 1 181 ? -4.966 -8.423 -13.056 1.00 43.38 181 PRO A CA 1
ATOM 1480 C C . PRO A 1 181 ? -4.230 -8.835 -11.782 1.00 43.38 181 PRO A C 1
ATOM 1482 O O . PRO A 1 181 ? -4.885 -9.274 -10.848 1.00 43.38 181 PRO A O 1
ATOM 1485 N N . CYS A 1 182 ? -2.918 -8.557 -11.721 1.00 41.75 182 CYS A N 1
ATOM 1486 C CA . CYS A 1 182 ? -2.001 -8.793 -10.604 1.00 41.75 182 CYS A CA 1
ATOM 1487 C C . CYS A 1 182 ? -2.355 -8.116 -9.291 1.00 41.75 182 CYS A C 1
ATOM 1489 O O . CYS A 1 182 ? -1.961 -8.602 -8.235 1.00 41.75 182 CYS A O 1
ATOM 1491 N N . LEU A 1 183 ? -3.138 -7.042 -9.363 1.00 44.19 183 LEU A N 1
ATOM 1492 C CA . LEU A 1 183 ? -3.686 -6.360 -8.210 1.00 44.19 183 LEU A CA 1
ATOM 1493 C C . LEU A 1 183 ? -5.228 -6.488 -8.160 1.00 44.19 183 LEU A C 1
ATOM 1495 O O . LEU A 1 183 ? -5.916 -5.587 -7.681 1.00 44.19 183 LEU A O 1
ATOM 1499 N N . ARG A 1 184 ? -5.782 -7.626 -8.615 1.00 39.47 184 ARG A N 1
ATOM 1500 C CA . ARG A 1 184 ? -7.190 -8.009 -8.422 1.00 39.47 184 ARG A CA 1
ATOM 1501 C C . ARG A 1 184 ? -7.354 -9.418 -7.871 1.00 39.47 184 ARG A C 1
ATOM 1503 O O . ARG A 1 184 ? -6.738 -10.373 -8.334 1.00 39.47 184 ARG A O 1
ATOM 1510 N N . SER A 1 185 ? -8.304 -9.556 -6.954 1.00 33.56 185 SER A N 1
ATOM 1511 C CA . SER A 1 185 ? -8.799 -10.849 -6.501 1.00 33.56 185 SER A CA 1
ATOM 1512 C C . SER A 1 185 ? -9.733 -11.432 -7.564 1.00 33.56 185 SER A C 1
ATOM 1514 O O . SER A 1 185 ? -10.625 -10.732 -8.052 1.00 33.56 185 SER A O 1
ATOM 1516 N N . LYS A 1 186 ? -9.554 -12.701 -7.943 1.00 30.95 186 LYS A N 1
ATOM 1517 C CA . LYS A 1 186 ? -10.529 -13.413 -8.775 1.00 30.95 186 LYS A CA 1
ATOM 1518 C C . LYS A 1 186 ? -11.644 -13.953 -7.880 1.00 30.95 186 LYS A C 1
ATOM 1520 O O . LYS A 1 186 ? -11.566 -15.086 -7.433 1.00 30.95 186 LYS A O 1
ATOM 1525 N N . THR A 1 187 ? -12.716 -13.193 -7.699 1.00 28.75 187 THR A N 1
ATOM 1526 C CA . THR A 1 187 ? -14.005 -13.749 -7.269 1.00 28.75 187 THR A CA 1
ATOM 1527 C C . THR A 1 187 ? -15.016 -13.580 -8.397 1.00 28.75 187 THR A C 1
ATOM 1529 O O . THR A 1 187 ? -15.379 -12.483 -8.822 1.00 28.75 187 THR A O 1
ATOM 1532 N N . HIS A 1 188 ? -15.440 -14.708 -8.968 1.00 28.50 188 HIS A N 1
ATOM 1533 C CA . HIS A 1 188 ? -16.565 -14.763 -9.894 1.00 28.50 188 HIS A CA 1
ATOM 1534 C C . HIS A 1 188 ? -17.857 -14.498 -9.119 1.00 28.50 188 HIS A C 1
ATOM 1536 O O . HIS A 1 188 ? -18.494 -15.438 -8.654 1.00 28.50 188 HIS A O 1
ATOM 1542 N N . LYS A 1 189 ? -18.210 -13.216 -8.984 1.00 25.06 189 LYS A N 1
ATOM 1543 C CA . LYS A 1 189 ? -19.563 -12.629 -9.013 1.00 25.06 189 LYS A CA 1
ATOM 1544 C C . LYS A 1 189 ? -19.519 -11.281 -8.289 1.00 25.06 189 LYS A C 1
ATOM 1546 O O . LYS A 1 189 ? -19.129 -11.206 -7.137 1.00 25.06 189 LYS A O 1
ATOM 1551 N N . HIS A 1 190 ? -19.994 -10.260 -8.998 1.00 26.31 190 HIS A N 1
ATOM 1552 C CA . HIS A 1 190 ? -20.183 -8.864 -8.588 1.00 26.31 190 HIS A CA 1
ATOM 1553 C C . HIS A 1 190 ? -18.971 -7.930 -8.734 1.00 26.31 190 HIS A C 1
ATOM 1555 O O . HIS A 1 190 ? -17.993 -7.966 -8.000 1.00 26.31 190 HIS A O 1
ATOM 1561 N N . LYS A 1 191 ? -19.100 -7.034 -9.725 1.00 26.31 191 LYS A N 1
ATOM 1562 C CA . LYS A 1 191 ? -18.343 -5.788 -9.838 1.00 26.31 191 LYS A CA 1
ATOM 1563 C C . LYS A 1 191 ? -18.717 -4.906 -8.644 1.00 26.31 191 LYS A C 1
ATOM 1565 O O . LYS A 1 191 ? -19.755 -4.252 -8.691 1.00 26.31 191 LYS A O 1
ATOM 1570 N N . LEU A 1 192 ? -17.885 -4.876 -7.614 1.00 23.72 192 LEU A N 1
ATOM 1571 C CA . LEU A 1 192 ? -17.876 -3.791 -6.640 1.00 23.72 192 LEU A CA 1
ATOM 1572 C C . LEU A 1 192 ? -16.489 -3.157 -6.652 1.00 23.72 192 LEU A C 1
ATOM 1574 O O . LEU A 1 192 ? -15.466 -3.831 -6.768 1.00 23.72 192 LEU A O 1
ATOM 1578 N N . TYR A 1 193 ? -16.494 -1.829 -6.680 1.00 25.66 193 TYR A N 1
ATOM 1579 C CA . TYR A 1 193 ? -15.299 -1.010 -6.607 1.00 25.66 193 TYR A CA 1
ATOM 1580 C C . TYR A 1 193 ? -14.619 -1.259 -5.261 1.00 25.66 193 TYR A C 1
ATOM 1582 O O . TYR A 1 193 ? -15.250 -1.077 -4.231 1.00 25.66 193 TYR A O 1
ATOM 1590 N N . GLY A 1 194 ? -13.341 -1.636 -5.316 1.00 28.39 194 GLY A N 1
ATOM 1591 C CA . GLY A 1 194 ? -12.404 -1.508 -4.206 1.00 28.39 194 GLY A CA 1
ATOM 1592 C C . GLY A 1 194 ? -12.689 -2.384 -2.996 1.00 28.39 194 GLY A C 1
ATOM 1593 O O . GLY A 1 194 ? -12.954 -1.835 -1.949 1.00 28.39 194 GLY A O 1
ATOM 1594 N N . ASP A 1 195 ? -12.571 -3.706 -3.127 1.00 29.41 195 ASP A N 1
ATOM 1595 C CA . ASP A 1 195 ? -12.150 -4.566 -2.015 1.00 29.41 195 ASP A CA 1
ATOM 1596 C C . ASP A 1 195 ? -11.636 -5.907 -2.551 1.00 29.41 195 ASP A C 1
ATOM 1598 O O . ASP A 1 195 ? -12.120 -6.448 -3.551 1.00 29.41 195 ASP A O 1
ATOM 1602 N N . TRP A 1 196 ? -10.583 -6.411 -1.916 1.00 34.22 196 TRP A N 1
ATOM 1603 C CA . TRP A 1 196 ? -9.903 -7.644 -2.289 1.00 34.22 196 TRP A CA 1
ATOM 1604 C C . TRP A 1 196 ? -10.384 -8.815 -1.43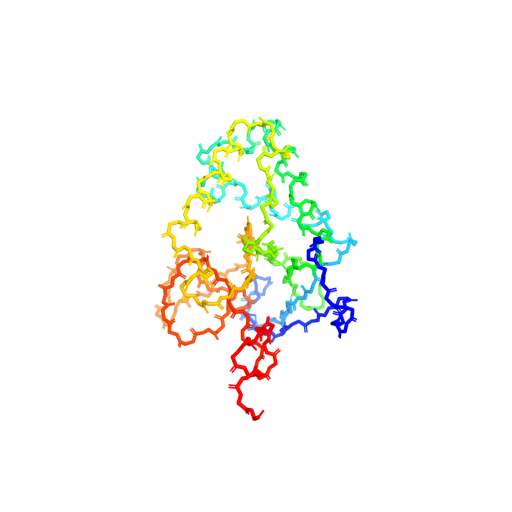9 1.00 34.22 196 TRP A C 1
ATOM 1606 O O . TRP A 1 196 ? -10.210 -8.811 -0.227 1.00 34.22 196 TRP A O 1
ATOM 1616 N N . VAL A 1 197 ? -10.864 -9.882 -2.082 1.00 29.28 197 VAL A N 1
ATOM 1617 C CA . VAL A 1 197 ? -11.047 -11.190 -1.438 1.00 29.28 197 VAL A CA 1
ATOM 1618 C C . VAL A 1 197 ? -10.070 -12.167 -2.077 1.00 29.28 197 VAL A C 1
ATOM 1620 O O . VAL A 1 197 ? -10.354 -12.752 -3.118 1.00 29.28 197 VAL A O 1
ATOM 1623 N N . ALA A 1 198 ? -8.881 -12.321 -1.496 1.00 29.06 198 ALA A N 1
ATOM 1624 C CA . ALA A 1 198 ? -7.900 -13.281 -1.995 1.00 29.06 198 ALA A CA 1
ATOM 1625 C C . ALA A 1 198 ? -8.433 -14.725 -1.871 1.00 29.06 198 ALA A C 1
ATOM 1627 O O . ALA A 1 198 ? -8.313 -15.357 -0.823 1.00 29.06 198 ALA A O 1
ATOM 1628 N N . ASP A 1 199 ? -9.009 -15.255 -2.954 1.00 29.45 199 ASP A N 1
ATOM 1629 C CA . ASP A 1 199 ? -9.227 -16.690 -3.142 1.00 29.45 199 ASP A CA 1
ATOM 1630 C C . ASP A 1 199 ? -7.899 -17.334 -3.561 1.00 29.45 199 ASP A C 1
ATOM 1632 O O . ASP A 1 199 ? -7.540 -17.423 -4.738 1.00 29.45 199 ASP A O 1
ATOM 1636 N N . THR A 1 200 ? -7.114 -17.735 -2.566 1.00 29.45 200 THR A N 1
ATOM 1637 C CA . THR A 1 200 ? -5.996 -18.654 -2.765 1.00 29.45 200 THR A CA 1
ATOM 1638 C C . THR A 1 200 ? -6.572 -20.061 -2.840 1.00 29.45 200 THR A C 1
ATOM 1640 O O . THR A 1 200 ? -6.796 -20.683 -1.797 1.00 29.45 200 THR A O 1
ATOM 1643 N N . GLY A 1 201 ? -6.832 -20.526 -4.066 1.00 27.92 201 GLY A N 1
ATOM 1644 C CA . GLY A 1 201 ? -7.374 -21.845 -4.404 1.00 27.92 201 GLY A CA 1
ATOM 1645 C C . GLY A 1 201 ? -7.311 -22.872 -3.268 1.00 27.92 201 GLY A C 1
ATOM 1646 O O . GLY A 1 201 ? -6.262 -23.443 -2.975 1.00 27.92 201 GLY A O 1
ATOM 1647 N N . GLY A 1 202 ? -8.452 -23.081 -2.608 1.00 27.36 202 GLY A N 1
ATOM 1648 C CA . GLY A 1 202 ? -8.672 -24.174 -1.656 1.00 27.36 202 GLY A CA 1
ATOM 1649 C C . GLY A 1 202 ? -7.999 -24.069 -0.280 1.00 27.36 202 GLY A C 1
ATOM 1650 O O . GLY A 1 202 ? -8.144 -25.000 0.510 1.00 27.36 202 GLY A O 1
ATOM 1651 N N . LYS A 1 203 ? -7.300 -22.974 0.050 1.00 27.27 203 LYS A N 1
ATOM 1652 C CA . LYS A 1 203 ? -6.750 -22.715 1.401 1.00 27.27 203 LYS A CA 1
ATOM 1653 C C . LYS A 1 203 ? -6.917 -21.249 1.814 1.00 27.27 203 LYS A C 1
ATOM 1655 O O . LYS A 1 203 ? -5.968 -20.604 2.248 1.00 27.27 203 LYS A O 1
ATOM 1660 N N . GLY A 1 204 ? -8.119 -20.713 1.615 1.00 27.98 204 GLY A N 1
ATOM 1661 C CA . GLY A 1 204 ? -8.450 -19.332 1.953 1.00 27.98 204 GLY A CA 1
ATOM 1662 C C . GLY A 1 204 ? -8.292 -19.023 3.445 1.00 27.98 204 GLY A C 1
ATOM 1663 O O . GLY A 1 204 ? -8.570 -19.854 4.307 1.00 27.98 204 GLY A O 1
ATOM 1664 N N . TRP A 1 205 ? -7.916 -17.777 3.732 1.00 35.34 205 TRP A N 1
ATOM 1665 C CA . TRP A 1 205 ? -7.840 -17.148 5.060 1.00 35.34 205 TRP A CA 1
ATOM 1666 C C . TRP A 1 205 ? -9.207 -16.902 5.723 1.00 35.34 205 TRP A C 1
ATOM 1668 O O . TRP A 1 205 ? -9.337 -16.070 6.621 1.00 35.34 205 TRP A O 1
ATOM 1678 N N . ILE A 1 206 ? -10.229 -17.643 5.299 1.00 31.92 206 ILE A N 1
ATOM 1679 C CA . ILE A 1 206 ? -11.567 -17.630 5.876 1.00 31.92 206 ILE A CA 1
ATOM 1680 C C . ILE A 1 206 ? -11.611 -18.771 6.885 1.00 31.92 206 ILE A C 1
ATOM 1682 O O . ILE A 1 206 ? -11.662 -19.947 6.522 1.00 31.92 206 ILE A O 1
ATOM 1686 N N . GLN A 1 207 ? -11.568 -18.427 8.168 1.00 28.08 207 GLN A N 1
ATOM 1687 C CA . GLN A 1 207 ? -11.857 -19.389 9.221 1.00 28.08 207 GLN A CA 1
ATOM 1688 C C . GLN A 1 207 ? -13.380 -19.505 9.326 1.00 28.08 207 GLN A C 1
ATOM 1690 O O . GLN A 1 207 ? -14.029 -18.777 10.070 1.00 28.08 207 GLN A O 1
ATOM 1695 N N . ASP A 1 208 ? -13.945 -20.388 8.505 1.00 26.70 208 ASP A N 1
ATOM 1696 C CA . ASP A 1 208 ? -15.357 -20.754 8.537 1.00 26.70 208 ASP A CA 1
ATOM 1697 C C . ASP A 1 208 ? -15.716 -21.315 9.929 1.00 26.70 208 ASP A C 1
ATOM 1699 O O . ASP A 1 208 ? -15.254 -22.388 10.323 1.00 26.70 208 ASP A O 1
ATOM 1703 N N . ARG A 1 209 ? -16.529 -20.576 10.697 1.00 29.62 209 ARG A N 1
ATOM 1704 C CA . ARG A 1 209 ? -17.089 -21.033 11.983 1.00 29.62 209 ARG A CA 1
ATOM 1705 C C . ARG A 1 209 ? -18.329 -21.924 11.823 1.00 29.62 209 ARG A C 1
ATOM 1707 O O . ARG A 1 209 ? -19.006 -22.173 12.816 1.00 29.62 209 ARG A O 1
ATOM 1714 N N . SER A 1 210 ? -18.650 -22.441 10.636 1.00 28.75 210 SER A N 1
ATOM 1715 C CA . SER A 1 210 ? -19.854 -23.267 10.439 1.00 28.75 210 SER A CA 1
ATOM 1716 C C . SER A 1 210 ? -19.648 -24.786 10.543 1.00 28.75 210 SER A C 1
ATOM 1718 O O . SER A 1 210 ? -20.603 -25.545 10.387 1.00 28.75 210 SER A O 1
ATOM 1720 N N . ARG A 1 211 ? -18.453 -25.280 10.900 1.00 32.69 211 ARG A N 1
ATOM 1721 C CA . ARG A 1 211 ? -18.232 -26.717 11.166 1.00 32.69 211 ARG A CA 1
ATOM 1722 C C . ARG A 1 211 ? -17.727 -26.977 12.577 1.00 32.69 211 ARG A C 1
ATOM 1724 O O . ARG A 1 211 ? -16.550 -27.250 12.752 1.00 32.69 211 ARG A O 1
ATOM 1731 N N . ASN A 1 212 ? -18.613 -26.878 13.567 1.00 31.05 212 ASN A N 1
ATOM 1732 C CA . ASN A 1 212 ? -18.551 -27.643 14.822 1.00 31.05 212 ASN A CA 1
ATOM 1733 C C . ASN A 1 212 ? -19.847 -27.435 15.619 1.00 31.05 212 ASN A C 1
ATOM 1735 O O . ASN A 1 212 ? -19.861 -26.759 16.642 1.00 31.05 212 ASN A O 1
ATOM 1739 N N . ALA A 1 213 ? -20.950 -27.996 15.121 1.00 32.44 213 ALA A N 1
ATOM 1740 C CA . ALA A 1 213 ? -22.161 -28.209 15.913 1.00 32.44 213 ALA A CA 1
ATOM 1741 C C . ALA A 1 213 ? -23.068 -29.271 15.269 1.00 32.44 213 ALA A C 1
ATOM 1743 O O . ALA A 1 213 ? -24.202 -28.958 14.955 1.00 32.44 213 ALA A O 1
ATOM 1744 N N . VAL A 1 214 ? -22.568 -30.493 15.041 1.00 32.91 214 VAL A N 1
ATOM 1745 C CA . VAL A 1 214 ? -23.353 -31.747 15.108 1.00 32.91 214 VAL A CA 1
ATOM 1746 C C . VAL A 1 214 ? -22.364 -32.908 15.279 1.00 32.91 214 VAL A C 1
ATOM 1748 O O . VAL A 1 214 ? -21.745 -33.335 14.305 1.00 32.91 214 VAL A O 1
ATOM 1751 N N . GLN A 1 215 ? -22.228 -33.407 16.506 1.00 30.33 215 GLN A N 1
ATOM 1752 C CA . GLN A 1 215 ? -22.263 -34.837 16.838 1.00 30.33 215 GLN A CA 1
ATOM 1753 C C . GLN A 1 215 ? -22.458 -34.999 18.343 1.00 30.33 215 GLN A C 1
ATOM 1755 O O . GLN A 1 215 ? -21.780 -34.271 19.099 1.00 30.33 215 GLN A O 1
#

Secondary structure (DSSP, 8-state):
------TTS-SS-EEEEEEEE-TT-TT--EEEEEEEEPPGGGHHHHHHHIIIIIHHHSHHHHHHTTTT-HHHHHHHHHHHHHHHHTT--EEEEETTS--EEEEEEEEEEETTB---HHHH--SHHHHHHHHHHHHHHHHHTHHHHHT-SEEEEEEEEEE-TTSPPPPPTTS----TTS--GGGS---SS---SS------TT--S---TTSS---

Sequence (215 aa):
MPWERPASVPYPNVWWTFEAPDPDREDSGLATYRVEDLTEDRFDDVMKLYTEHFLDDEPLCAHSGIRQDAEAYEETRTFWKHAFTERLTVVCYKEGSKELVGANILAMSLANDKVDFMKLVKNEKLRKLIGINEYMSEAVNLYELYGVDKYLTAYGLTVNKRVPWSRDSYGNPQSPRTNLPCLRSKTHKHKLYGDWVADTGGKGWIQDRSRNAVQ

pLDDT: mean 74.17, std 23.81, range [23.72, 96.44]

Foldseek 3Di:
DDDADDPVDDPWDWPDKDWAQDLVDPVSDIFIKTKTWDDPVCLVVQLCQCLVFPQCPPVLSVVLVQNVDPQSVVLVSVVLVVLSVRRPKMFMDTPPDPDTFKIWRKDKDFQPDCPVVVVSHDDPSVNVVVVVVVVVCVVVVVCVVVVARMDMFTPDIGGDPSGQDDQPVVRHDDDPQPDPVNPAADDPDDDDPGDHQHCPDPDGPGPDPPPDPDD

Radius of gyration: 18.42 Å; chains: 1; bounding box: 39×56×51 Å